Protein AF-E8QFY2-F1 (afdb_monomer_lite)

Foldseek 3Di:
DDQDDPVNVQVVVCVVCVPVPDHLDDDPDRPLLVVLCVLLVVLDDQPPDDDPSLVVNLVSLLNLLRDQDDQVSVLSNLVSVLVCLLVNRCLPRLQSNLSSVLSNVVCCVPPVDDDHQLLSLVSVVLSLLVVCLVPVVVSVCVLPDHCSQVSSLVVLLVNCVVPVDADDPSRLVSLVSSLVVLVVDPLVSVLVCCLSPLLSCLSNNVSPVVSNVVSLVSLVVSLVVLPDDDDLVSLQSNLSSLLSCCVSPSDDPVSNVVSLVVVCVVQVPCPDPDDDDPPDDPVVVVVVVVVVVVSSVVVVVVSVVSVVVVVVD

Structure (mmCIF, N/CA/C/O backbone):
data_AF-E8QFY2-F1
#
_entry.id   AF-E8QFY2-F1
#
loop_
_atom_site.group_PDB
_atom_site.id
_atom_site.type_symbol
_atom_site.label_atom_id
_atom_site.label_alt_id
_atom_site.label_comp_id
_atom_site.label_asym_id
_atom_site.label_entity_id
_atom_site.label_seq_id
_atom_site.pdbx_PDB_ins_code
_atom_site.Cartn_x
_atom_site.Cartn_y
_atom_site.Cartn_z
_atom_site.occupancy
_atom_site.B_iso_or_equiv
_atom_site.auth_seq_id
_atom_site.auth_comp_id
_atom_site.auth_asym_id
_atom_site.auth_atom_id
_atom_site.pdbx_PDB_model_num
ATOM 1 N N . MET A 1 1 ? -27.182 9.545 1.679 1.00 35.38 1 MET A N 1
ATOM 2 C CA . MET A 1 1 ? -27.697 8.594 2.690 1.00 35.38 1 MET A CA 1
ATOM 3 C C . MET A 1 1 ? -27.518 9.244 4.052 1.00 35.38 1 MET A C 1
ATOM 5 O O . MET A 1 1 ? -26.451 9.795 4.281 1.00 35.38 1 MET A O 1
ATOM 9 N N . LYS A 1 2 ? -28.571 9.298 4.878 1.00 33.53 2 LYS A N 1
ATOM 10 C CA . LYS A 1 2 ? -28.553 9.956 6.197 1.00 33.53 2 LYS A CA 1
ATOM 11 C C . LYS A 1 2 ? -27.618 9.200 7.151 1.00 33.53 2 LYS A C 1
ATOM 13 O O . LYS A 1 2 ? -27.655 7.972 7.157 1.00 33.53 2 LYS A O 1
ATOM 18 N N . TYR A 1 3 ? -26.819 9.935 7.925 1.00 41.94 3 TYR A N 1
ATOM 19 C CA . TYR A 1 3 ? -26.052 9.416 9.060 1.00 41.94 3 TYR A CA 1
ATOM 20 C C . TYR A 1 3 ? -26.987 8.582 9.950 1.00 41.94 3 TYR A C 1
ATOM 22 O O . TYR A 1 3 ? -28.096 9.025 10.260 1.00 41.94 3 TYR A O 1
ATOM 30 N N . PHE A 1 4 ? -26.584 7.362 10.304 1.00 47.28 4 PHE A N 1
ATOM 31 C CA . PHE A 1 4 ? -27.309 6.585 11.305 1.00 47.28 4 PHE A CA 1
ATOM 32 C C . PHE A 1 4 ? -26.909 7.115 12.678 1.00 47.28 4 PHE A C 1
ATOM 34 O O . PHE A 1 4 ? -25.720 7.169 12.979 1.00 47.28 4 PHE A O 1
ATOM 41 N N . ASP A 1 5 ? -27.883 7.499 13.504 1.00 57.28 5 ASP A N 1
ATOM 42 C CA . ASP A 1 5 ? -27.604 7.668 14.926 1.00 57.28 5 ASP A CA 1
ATOM 43 C C . ASP A 1 5 ? -27.253 6.302 15.547 1.00 57.28 5 ASP A C 1
ATOM 45 O O . ASP A 1 5 ? -27.658 5.239 15.052 1.00 57.28 5 ASP A O 1
ATOM 49 N N . ASN A 1 6 ? -26.474 6.318 16.631 1.00 54.59 6 ASN A N 1
ATOM 50 C CA . ASN A 1 6 ? -25.974 5.096 17.267 1.00 54.59 6 ASN A CA 1
ATOM 51 C C . ASN A 1 6 ? -27.129 4.154 17.683 1.00 54.59 6 ASN A C 1
ATOM 53 O O . ASN A 1 6 ? -26.998 2.931 17.633 1.00 54.59 6 ASN A O 1
ATOM 57 N N . LYS A 1 7 ? -28.307 4.705 18.009 1.00 59.22 7 LYS A N 1
ATOM 58 C CA . LYS A 1 7 ? -29.515 3.941 18.359 1.00 59.22 7 LYS A CA 1
ATOM 59 C C . LYS A 1 7 ? -30.077 3.161 17.165 1.00 59.22 7 LYS A C 1
ATOM 61 O O . LYS A 1 7 ? -30.461 2.001 17.312 1.00 59.22 7 LYS A O 1
ATOM 66 N N . THR A 1 8 ? -30.096 3.765 15.982 1.00 61.72 8 THR A N 1
ATOM 67 C CA . THR A 1 8 ? -30.558 3.143 14.738 1.00 61.72 8 THR A CA 1
ATOM 68 C C . THR A 1 8 ? -29.570 2.084 14.257 1.00 61.72 8 THR A C 1
ATOM 70 O O . THR A 1 8 ? -29.995 1.034 13.770 1.00 61.72 8 THR A O 1
ATOM 73 N N . LEU A 1 9 ? -28.261 2.307 14.447 1.00 60.91 9 LEU A N 1
ATOM 74 C CA . LEU A 1 9 ? -27.252 1.268 14.229 1.00 60.91 9 LEU A CA 1
ATOM 75 C C . LEU A 1 9 ? -27.539 0.051 15.120 1.00 60.91 9 LEU A C 1
ATOM 77 O O . LEU A 1 9 ? -27.639 -1.060 14.613 1.00 60.91 9 LEU A O 1
ATOM 81 N N . MET A 1 10 ? -27.753 0.261 16.421 1.00 58.84 10 MET A N 1
ATOM 82 C CA . MET A 1 10 ? -28.026 -0.818 17.377 1.00 58.84 10 MET A CA 1
ATOM 83 C C . MET A 1 10 ? -29.303 -1.592 17.067 1.00 58.84 10 MET A C 1
ATOM 85 O O . MET A 1 10 ? -29.325 -2.812 17.201 1.00 58.84 10 MET A O 1
ATOM 89 N N . GLN A 1 11 ? -30.363 -0.915 16.624 1.00 62.22 11 GLN A N 1
ATOM 90 C CA . GLN A 1 11 ? -31.581 -1.593 16.182 1.00 62.22 11 GLN A CA 1
ATOM 91 C C . GLN A 1 11 ? -31.325 -2.465 14.955 1.00 62.22 11 GLN A C 1
ATOM 93 O O . GLN A 1 11 ? -31.780 -3.605 14.924 1.00 62.22 11 GLN A O 1
ATOM 98 N N . LYS A 1 12 ? -30.564 -1.966 13.974 1.00 61.91 12 LYS A N 1
ATOM 99 C CA . LYS A 1 12 ? -30.201 -2.751 12.791 1.00 61.91 12 LYS A CA 1
ATOM 100 C C . LYS A 1 12 ? -29.284 -3.919 13.122 1.00 61.91 12 LYS A C 1
ATOM 102 O O . LYS A 1 12 ? -29.518 -5.000 12.597 1.00 61.91 12 LYS A O 1
ATOM 107 N N . LEU A 1 13 ? -28.293 -3.728 13.996 1.00 62.31 13 LEU A N 1
ATOM 108 C CA . LEU A 1 13 ? -27.445 -4.812 14.488 1.00 62.31 13 LEU A CA 1
ATOM 109 C C . LEU A 1 13 ? -28.334 -5.840 15.209 1.00 62.31 13 LEU A C 1
ATOM 111 O O . LEU A 1 13 ? -28.464 -6.956 14.724 1.00 62.31 13 LEU A O 1
ATOM 115 N N . ASN A 1 14 ? -29.057 -5.476 16.271 1.00 61.69 14 ASN A N 1
ATOM 116 C CA . ASN A 1 14 ? -29.913 -6.422 17.002 1.00 61.69 14 ASN A CA 1
ATOM 117 C C . ASN A 1 14 ? -30.944 -7.141 16.107 1.00 61.69 14 ASN A C 1
ATOM 119 O O . ASN A 1 14 ? -31.159 -8.334 16.288 1.00 61.69 14 ASN A O 1
ATOM 123 N N . GLN A 1 15 ? -31.544 -6.469 15.116 1.00 63.91 15 GLN A N 1
ATOM 124 C CA . GLN A 1 15 ? -32.414 -7.117 14.121 1.00 63.91 15 GLN A CA 1
ATOM 125 C C . GLN A 1 15 ? -31.658 -8.124 13.249 1.00 63.91 15 GLN A C 1
ATOM 127 O O . GLN A 1 15 ? -32.151 -9.223 13.008 1.00 63.91 15 GLN A O 1
ATOM 132 N N . TYR A 1 16 ? -30.465 -7.763 12.782 1.00 57.94 16 TYR A N 1
ATOM 133 C CA . TYR A 1 16 ? -29.627 -8.629 11.958 1.00 57.94 16 TYR A CA 1
ATOM 134 C C . TYR A 1 16 ? -29.127 -9.859 12.737 1.00 57.94 16 TYR A C 1
ATOM 136 O O . TYR A 1 16 ? -29.055 -10.954 12.188 1.00 57.94 16 TYR A O 1
ATOM 144 N N . PHE A 1 17 ? -28.846 -9.699 14.032 1.00 53.66 17 PHE A N 1
ATOM 145 C CA . PHE A 1 17 ? -28.263 -10.719 14.908 1.00 53.66 17 PHE A CA 1
ATOM 146 C C . PHE A 1 17 ? -29.277 -11.503 15.758 1.00 53.66 17 PHE A C 1
ATOM 148 O O . PHE A 1 17 ? -28.887 -12.341 16.569 1.00 53.66 17 PHE A O 1
ATOM 155 N N . GLN A 1 18 ? -30.585 -11.318 15.544 1.00 59.78 18 GLN A N 1
ATOM 156 C CA . GLN A 1 18 ? -31.631 -12.070 16.259 1.00 59.78 18 GLN A CA 1
ATOM 157 C C . GLN A 1 18 ? -31.461 -13.601 16.180 1.00 59.78 18 GLN A C 1
ATOM 159 O O . GLN A 1 18 ? -31.969 -14.313 17.042 1.00 59.78 18 GLN A O 1
ATOM 164 N N . LYS A 1 19 ? -30.759 -14.112 15.159 1.00 49.88 19 LYS A N 1
ATOM 165 C CA . LYS A 1 19 ? -30.542 -15.549 14.923 1.00 49.88 19 LYS A CA 1
ATOM 166 C C . LYS A 1 19 ? -29.207 -16.096 15.436 1.00 49.88 19 LYS A C 1
ATOM 168 O O . LYS A 1 19 ? -29.050 -17.311 15.474 1.00 49.88 19 LYS A O 1
ATOM 173 N N . THR A 1 20 ? -28.261 -15.246 15.834 1.00 49.00 20 THR A N 1
ATOM 174 C CA . THR A 1 20 ? -26.894 -15.669 16.193 1.00 49.00 20 THR A CA 1
ATOM 175 C C . THR A 1 20 ? -26.669 -15.801 17.703 1.00 49.00 20 THR A C 1
ATOM 177 O O . THR A 1 20 ? -25.536 -15.998 18.129 1.00 49.00 20 THR A O 1
ATOM 180 N N . ASN A 1 21 ? -27.717 -15.686 18.533 1.00 52.94 21 ASN A N 1
ATOM 181 C CA . ASN A 1 21 ? -27.633 -15.575 20.003 1.00 52.94 21 ASN A CA 1
ATOM 182 C C . ASN A 1 21 ? -26.761 -14.403 20.507 1.00 52.94 21 ASN A C 1
ATOM 184 O O . ASN A 1 21 ? -26.470 -14.317 21.700 1.00 52.94 21 ASN A O 1
ATOM 188 N N . ILE A 1 22 ? -26.369 -13.477 19.626 1.00 48.81 22 ILE A N 1
ATOM 189 C CA . ILE A 1 22 ? -25.615 -12.278 19.989 1.00 48.81 22 ILE A CA 1
ATOM 190 C C . ILE A 1 22 ? -26.623 -11.174 20.304 1.00 48.81 22 ILE A C 1
ATOM 192 O O . ILE A 1 22 ? -27.327 -10.690 19.420 1.00 48.81 22 ILE A O 1
ATOM 196 N N . ILE A 1 23 ? -26.693 -10.779 21.575 1.00 53.81 23 ILE A N 1
ATOM 197 C CA . ILE A 1 23 ? -27.559 -9.695 22.045 1.00 53.81 23 ILE A CA 1
ATOM 198 C C . ILE A 1 23 ? -26.680 -8.488 22.365 1.00 53.81 23 ILE A C 1
ATOM 200 O O . ILE A 1 23 ? -25.882 -8.532 23.303 1.00 53.81 23 ILE A O 1
ATOM 204 N N . PHE A 1 24 ? -26.847 -7.397 21.618 1.00 52.66 24 PHE A N 1
ATOM 205 C CA . PHE A 1 24 ? -26.155 -6.139 21.891 1.00 52.66 24 PHE A CA 1
ATOM 206 C C . PHE A 1 24 ? -26.956 -5.364 22.942 1.00 52.66 24 PHE A C 1
ATOM 208 O O . PHE A 1 24 ? -28.047 -4.861 22.652 1.00 52.66 24 PHE A O 1
ATOM 215 N N . LYS A 1 25 ? -26.447 -5.312 24.182 1.00 51.97 25 LYS A N 1
ATOM 216 C CA . LYS A 1 25 ? -27.112 -4.629 25.304 1.00 51.97 25 LYS A CA 1
ATOM 217 C C . LYS A 1 25 ? -27.056 -3.108 25.115 1.00 51.97 25 LYS A C 1
ATOM 219 O O . LYS A 1 25 ? -26.027 -2.555 24.750 1.00 51.97 25 LYS A O 1
ATOM 224 N N . THR A 1 26 ? -28.190 -2.445 25.333 1.00 52.72 26 THR A N 1
ATOM 225 C CA . THR A 1 26 ? -28.428 -1.022 25.028 1.00 52.72 26 THR A CA 1
ATOM 226 C C . THR A 1 26 ? -28.554 -0.163 26.286 1.00 52.72 26 THR A C 1
ATOM 228 O O . THR A 1 26 ? -29.567 0.518 26.449 1.00 52.72 26 THR A O 1
ATOM 231 N N . GLU A 1 27 ? -27.584 -0.181 27.199 1.00 48.19 27 GLU A N 1
ATOM 232 C CA . GLU A 1 27 ? -27.692 0.645 28.411 1.00 48.19 27 GLU A CA 1
ATOM 233 C C . GLU A 1 27 ? -26.444 1.498 28.668 1.00 48.19 27 GLU A C 1
ATOM 235 O O . GLU A 1 27 ? -25.417 0.999 29.111 1.00 48.19 27 GLU A O 1
ATOM 240 N N . ARG A 1 28 ? -26.636 2.811 28.425 1.00 42.22 28 ARG A N 1
ATOM 241 C CA . ARG A 1 28 ? -25.693 3.953 28.473 1.00 42.22 28 ARG A CA 1
ATOM 242 C C . ARG A 1 28 ? -24.591 3.899 27.411 1.00 42.22 28 ARG A C 1
ATOM 244 O O . ARG A 1 28 ? -24.319 2.827 26.901 1.00 42.22 28 ARG A O 1
ATOM 251 N N . ASP A 1 29 ? -24.130 5.088 26.997 1.00 51.44 29 ASP A N 1
ATOM 252 C CA . ASP A 1 29 ? -23.169 5.385 25.916 1.00 51.44 29 ASP A CA 1
ATOM 253 C C . ASP A 1 29 ? -22.679 4.156 25.146 1.00 51.44 29 ASP A C 1
ATOM 255 O O . ASP A 1 29 ? -21.890 3.370 25.656 1.00 51.44 29 ASP A O 1
ATOM 259 N N . ILE A 1 30 ? -23.209 3.967 23.933 1.00 55.66 30 ILE A N 1
ATOM 260 C CA . ILE A 1 30 ? -22.987 2.764 23.122 1.00 55.66 30 ILE A CA 1
ATOM 261 C C . ILE A 1 30 ? -21.488 2.471 23.024 1.00 55.66 30 ILE A C 1
ATOM 263 O O . ILE A 1 30 ? -20.761 3.183 22.332 1.00 55.66 30 ILE A O 1
ATOM 267 N N . ASP A 1 31 ? -21.058 1.403 23.698 1.00 68.12 31 ASP A N 1
ATOM 268 C CA . ASP A 1 31 ? -19.671 0.955 23.707 1.00 68.12 31 ASP A CA 1
ATOM 269 C C . ASP A 1 31 ? -19.367 0.223 22.390 1.00 68.12 31 ASP A C 1
ATOM 271 O O . ASP A 1 31 ? -19.387 -1.006 22.284 1.00 68.12 31 ASP A O 1
ATOM 275 N N . LEU A 1 32 ? -19.137 1.010 21.333 1.00 69.06 32 LEU A N 1
ATOM 276 C CA . LEU A 1 32 ? -18.740 0.515 20.012 1.00 69.06 32 LEU A CA 1
ATOM 277 C C . LEU A 1 32 ? -17.502 -0.390 20.096 1.00 69.06 32 LEU A C 1
ATOM 279 O O . LEU A 1 32 ? -17.374 -1.316 19.292 1.00 69.06 32 LEU A O 1
ATOM 283 N N . ILE A 1 33 ? -16.626 -0.151 21.076 1.00 72.12 33 ILE A N 1
ATOM 284 C CA . ILE A 1 33 ? -15.425 -0.946 21.318 1.00 72.12 33 ILE A CA 1
ATOM 285 C C . ILE A 1 33 ? -15.806 -2.334 21.836 1.00 72.12 33 ILE A C 1
ATOM 287 O O . ILE A 1 33 ? -15.339 -3.328 21.281 1.00 72.12 33 ILE A O 1
ATOM 291 N N . GLU A 1 34 ? -16.658 -2.439 22.857 1.00 72.00 34 GLU A N 1
ATOM 292 C CA . GLU A 1 34 ? -17.118 -3.728 23.393 1.00 72.00 34 GLU A CA 1
ATOM 293 C C . GLU A 1 34 ? -17.872 -4.535 22.327 1.00 72.00 34 GLU A C 1
ATOM 295 O O . GLU A 1 34 ? -17.639 -5.734 22.156 1.00 72.00 34 GLU A O 1
ATOM 300 N N . ILE A 1 35 ? -18.714 -3.868 21.535 1.00 70.12 35 ILE A N 1
ATOM 301 C CA . ILE A 1 35 ? -19.424 -4.470 20.401 1.00 70.12 35 ILE A CA 1
ATOM 302 C C . ILE A 1 35 ? -18.434 -5.049 19.387 1.00 70.12 35 ILE A C 1
ATOM 304 O O . ILE A 1 35 ? -18.564 -6.209 18.982 1.00 70.12 35 ILE A O 1
ATOM 308 N N . PHE A 1 36 ? -17.431 -4.264 18.989 1.00 73.25 36 PHE A N 1
ATOM 309 C CA . PHE A 1 36 ? -16.448 -4.710 18.013 1.00 73.25 36 PHE A CA 1
ATOM 310 C C . PHE A 1 36 ? -15.559 -5.827 18.558 1.00 73.25 36 PHE A C 1
ATOM 312 O O . PHE A 1 36 ? -15.296 -6.795 17.844 1.00 73.25 36 PHE A O 1
ATOM 319 N N . LYS A 1 37 ? -15.157 -5.750 19.831 1.00 74.06 37 LYS A N 1
ATOM 320 C CA . LYS A 1 37 ? -14.423 -6.811 20.535 1.00 74.06 37 LYS A CA 1
ATOM 321 C C . LYS A 1 37 ? -15.225 -8.108 20.580 1.00 74.06 37 LYS A C 1
ATOM 323 O O . LYS A 1 37 ? -14.668 -9.164 20.295 1.00 74.06 37 LYS A O 1
ATOM 328 N N . ASN A 1 38 ? -16.526 -8.038 20.860 1.00 70.12 38 ASN A N 1
ATOM 329 C CA . ASN A 1 38 ? -17.407 -9.206 20.897 1.00 70.12 38 ASN A CA 1
ATOM 330 C C . ASN A 1 38 ? -17.595 -9.848 19.517 1.00 70.12 38 ASN A C 1
ATOM 332 O O . ASN A 1 38 ? -17.559 -11.070 19.405 1.00 70.12 38 ASN A O 1
ATOM 336 N N . ILE A 1 39 ? -17.745 -9.053 18.453 1.00 69.12 39 ILE A N 1
ATOM 337 C CA . ILE A 1 39 ? -17.779 -9.579 17.076 1.00 69.12 39 ILE A CA 1
ATOM 338 C C . ILE A 1 39 ? -16.424 -10.203 16.716 1.00 69.12 39 ILE A C 1
ATOM 340 O O . ILE A 1 39 ? -16.358 -11.303 16.168 1.00 69.12 39 ILE A O 1
ATOM 344 N N . SER A 1 40 ? -15.333 -9.519 17.059 1.00 67.88 40 SER A N 1
ATOM 345 C CA . SER A 1 40 ? -13.974 -9.923 16.699 1.00 67.88 40 SER A CA 1
ATOM 346 C C . SER A 1 40 ? -13.486 -11.146 17.473 1.00 67.88 40 SER A C 1
ATOM 348 O O . SER A 1 40 ? -12.712 -11.931 16.931 1.00 67.88 40 SER A O 1
ATOM 350 N N . SER A 1 41 ? -13.918 -11.368 18.715 1.00 69.56 41 SER A N 1
ATOM 351 C CA . SER A 1 41 ? -13.527 -12.545 19.506 1.00 69.56 41 SER A CA 1
ATOM 352 C C . SER A 1 41 ? -14.104 -13.851 18.947 1.00 69.56 41 SER A C 1
ATOM 354 O O . SER A 1 41 ? -13.460 -14.893 19.042 1.00 69.56 41 SER A O 1
ATOM 356 N N . GLN A 1 42 ? -15.259 -13.783 18.282 1.00 65.62 42 GLN A N 1
ATOM 357 C CA . GLN A 1 42 ? -15.909 -14.912 17.602 1.00 65.62 42 GLN A CA 1
ATOM 358 C C . GLN A 1 42 ? -15.282 -15.221 16.228 1.00 65.62 42 GLN A C 1
ATOM 360 O O . GLN A 1 42 ? -15.601 -16.224 15.588 1.00 65.62 42 GLN A O 1
ATOM 365 N N . PHE A 1 43 ? -14.362 -14.372 15.765 1.00 62.16 43 PHE A N 1
ATOM 366 C CA . PHE A 1 43 ? -13.632 -14.545 14.516 1.00 62.16 43 PHE A CA 1
ATOM 367 C C . PHE A 1 43 ? -12.423 -15.469 14.730 1.00 62.16 43 PHE A C 1
ATOM 369 O O . PHE A 1 43 ? -11.327 -15.008 15.069 1.00 62.16 43 PHE A O 1
ATOM 376 N N . VAL A 1 44 ? -12.661 -16.781 14.597 1.00 51.03 44 VAL A N 1
ATOM 377 C CA . VAL A 1 44 ? -11.697 -17.843 14.956 1.00 51.03 44 VAL A CA 1
ATOM 378 C C . VAL A 1 44 ? -11.063 -18.541 13.740 1.00 51.03 44 VAL A C 1
ATOM 380 O O . VAL A 1 44 ? -9.988 -19.112 13.883 1.00 51.03 44 VAL A O 1
ATOM 383 N N . ASN A 1 45 ? -11.645 -18.463 12.535 1.00 52.75 45 ASN A N 1
ATOM 384 C CA . ASN A 1 45 ? -11.176 -19.250 11.383 1.00 52.75 45 ASN A CA 1
ATOM 385 C C . ASN A 1 45 ? -10.685 -18.407 10.204 1.00 52.75 45 ASN A C 1
ATOM 387 O O . ASN A 1 45 ? -11.280 -17.385 9.873 1.00 52.75 45 ASN A O 1
ATOM 391 N N . ILE A 1 46 ? -9.623 -18.903 9.558 1.00 52.47 46 ILE A N 1
ATOM 392 C CA . ILE A 1 46 ? -8.999 -18.353 8.348 1.00 52.47 46 ILE A CA 1
ATOM 393 C C . ILE A 1 46 ? -10.084 -18.093 7.288 1.00 52.47 46 ILE A C 1
ATOM 395 O O . ILE A 1 46 ? -10.760 -19.021 6.840 1.00 52.47 46 ILE A O 1
ATOM 399 N N . ASP A 1 47 ? -10.240 -16.832 6.883 1.00 52.09 47 ASP A N 1
ATOM 400 C CA . ASP A 1 47 ? -11.244 -16.348 5.921 1.00 52.09 47 ASP A CA 1
ATOM 401 C C . ASP A 1 47 ? -10.840 -16.722 4.481 1.00 52.09 47 ASP A C 1
ATOM 403 O O . ASP A 1 47 ? -10.586 -15.862 3.645 1.00 52.09 47 ASP A O 1
ATOM 407 N N . ILE A 1 48 ? -10.724 -18.024 4.190 1.00 48.41 48 ILE A N 1
ATOM 408 C CA . ILE A 1 48 ? -10.638 -18.542 2.810 1.00 48.41 48 ILE A CA 1
ATOM 409 C C . ILE A 1 48 ? -12.047 -18.602 2.195 1.00 48.41 48 ILE A C 1
ATOM 411 O O . ILE A 1 48 ? -12.210 -18.400 0.995 1.00 48.41 48 ILE A O 1
ATOM 415 N N . LEU A 1 49 ? -13.076 -18.826 3.021 1.00 49.06 49 LEU A N 1
ATOM 416 C CA . LEU A 1 49 ? -14.489 -18.824 2.639 1.00 49.06 49 LEU A CA 1
ATOM 417 C C . LEU A 1 49 ? -15.243 -17.798 3.481 1.00 49.06 49 LEU A C 1
ATOM 419 O O . LEU A 1 49 ? -15.039 -17.723 4.690 1.00 49.06 49 LEU A O 1
ATOM 423 N N . GLU A 1 50 ? -16.137 -17.041 2.845 1.00 55.28 50 GLU A N 1
ATOM 424 C CA . GLU A 1 50 ? -16.956 -16.054 3.540 1.00 55.28 50 GLU A CA 1
ATOM 425 C C . GLU A 1 50 ? 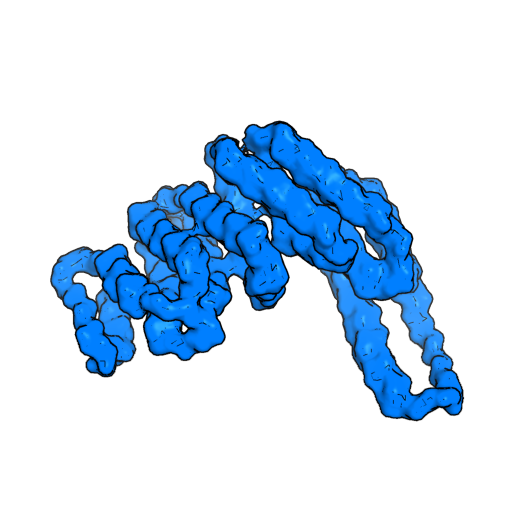-17.872 -16.745 4.564 1.00 55.28 50 GLU A C 1
ATOM 427 O O . GLU A 1 50 ? -18.809 -17.465 4.210 1.00 55.28 50 GLU A O 1
ATOM 432 N N . THR A 1 51 ? -17.589 -16.531 5.847 1.00 60.44 51 THR A N 1
ATOM 433 C CA . THR A 1 51 ? -18.387 -17.046 6.961 1.00 60.44 51 THR A CA 1
ATOM 434 C C . THR A 1 51 ? -19.395 -15.997 7.409 1.00 60.44 51 THR A C 1
ATOM 436 O O . THR A 1 51 ? -19.261 -14.807 7.119 1.00 60.44 51 THR A O 1
ATOM 439 N N . GLU A 1 52 ? -20.414 -16.416 8.159 1.00 63.31 52 GLU A N 1
ATOM 440 C CA . GLU A 1 52 ? -21.340 -15.474 8.789 1.00 63.31 52 GLU A CA 1
ATOM 441 C C . GLU A 1 52 ? -20.572 -14.435 9.621 1.00 63.31 52 GLU A C 1
ATOM 443 O O . GLU A 1 52 ? -20.774 -13.241 9.437 1.00 63.31 52 GLU A O 1
ATOM 448 N N . PHE A 1 53 ? -19.584 -14.855 10.415 1.00 64.88 53 PHE A N 1
ATOM 449 C CA . PHE A 1 53 ? -18.753 -13.949 11.213 1.00 64.88 53 PHE A CA 1
ATOM 450 C C . PHE A 1 53 ? -17.844 -13.030 10.383 1.00 64.88 53 PHE A C 1
ATOM 452 O O . PHE A 1 53 ? -17.668 -11.872 10.768 1.00 64.88 53 PHE A O 1
ATOM 459 N N . SER A 1 54 ? -17.322 -13.468 9.228 1.00 65.75 54 SER A N 1
ATOM 460 C CA . SER A 1 54 ? -16.553 -12.566 8.355 1.00 65.75 54 SER A CA 1
ATOM 461 C C . SER A 1 54 ? -17.440 -11.500 7.707 1.00 65.75 54 SER A C 1
ATOM 463 O O . SER A 1 54 ? -17.054 -10.332 7.664 1.00 65.75 54 SER A O 1
ATOM 465 N N . ARG A 1 55 ? -18.685 -11.830 7.329 1.00 70.75 55 ARG A N 1
ATOM 466 C CA . ARG A 1 55 ? -19.677 -10.816 6.913 1.00 70.75 55 ARG A CA 1
ATOM 467 C C . ARG A 1 55 ? -19.981 -9.823 8.024 1.00 70.75 55 ARG A C 1
ATOM 469 O O . ARG A 1 55 ? -20.131 -8.636 7.757 1.00 70.75 55 ARG A O 1
ATOM 476 N N . LEU A 1 56 ? -20.070 -10.294 9.264 1.00 70.94 56 LEU A N 1
ATOM 477 C CA . LEU A 1 56 ? -20.368 -9.450 10.419 1.00 70.94 56 LEU A CA 1
ATOM 478 C C . LEU A 1 56 ? -19.249 -8.456 10.707 1.00 70.94 56 LEU A C 1
ATOM 480 O O . LEU A 1 56 ? -19.527 -7.275 10.900 1.00 70.94 56 LEU A O 1
ATOM 484 N N . PHE A 1 57 ? -17.999 -8.911 10.656 1.00 76.69 57 PHE A N 1
ATOM 485 C CA . PHE A 1 57 ? -16.833 -8.044 10.769 1.00 76.69 57 PHE A CA 1
ATOM 486 C C . PHE A 1 57 ? -16.823 -6.964 9.671 1.00 76.69 57 PHE A C 1
ATOM 488 O O . PHE A 1 57 ? -16.733 -5.773 9.972 1.00 76.69 57 PHE A O 1
ATOM 495 N N . LYS A 1 58 ? -17.014 -7.359 8.403 1.00 78.38 58 LYS A N 1
ATOM 496 C CA . LYS A 1 58 ? -17.082 -6.431 7.259 1.00 78.38 58 LYS A CA 1
ATOM 497 C C . LYS A 1 58 ? -18.217 -5.418 7.401 1.00 78.38 58 LYS A C 1
ATOM 499 O O . LYS A 1 58 ? -18.006 -4.219 7.235 1.00 78.38 58 LYS A O 1
ATOM 504 N N . ASN A 1 59 ? -19.415 -5.886 7.749 1.00 75.38 59 ASN A N 1
ATOM 505 C CA . ASN A 1 59 ? -20.583 -5.032 7.939 1.00 75.38 59 ASN A CA 1
ATOM 506 C C . ASN A 1 59 ? -20.377 -4.053 9.093 1.00 75.38 59 ASN A C 1
ATOM 508 O O . ASN A 1 59 ? -20.762 -2.894 8.965 1.00 75.38 59 ASN A O 1
ATOM 512 N N . PHE A 1 60 ? -19.751 -4.487 10.191 1.00 80.00 60 PHE A N 1
ATOM 513 C CA . PHE A 1 60 ? -19.423 -3.592 11.292 1.00 80.00 60 PHE A CA 1
ATOM 514 C C . PHE A 1 60 ? -18.490 -2.470 10.832 1.00 80.00 60 PHE A C 1
ATOM 516 O O . PHE A 1 60 ? -18.819 -1.310 11.054 1.00 80.00 60 PHE A O 1
ATOM 523 N N . LEU A 1 61 ? -17.397 -2.790 10.126 1.00 84.44 61 LEU A N 1
ATOM 524 C CA . LEU A 1 61 ? -16.479 -1.784 9.572 1.00 84.44 61 LEU A CA 1
ATOM 525 C C . LEU A 1 61 ? -17.185 -0.810 8.620 1.00 84.44 61 LEU A C 1
ATOM 527 O O . LEU A 1 61 ? -16.983 0.401 8.691 1.00 84.44 61 LEU A O 1
ATOM 531 N N . VAL A 1 62 ? -18.053 -1.316 7.741 1.00 80.94 62 VAL A N 1
ATOM 532 C CA . VAL A 1 62 ? -18.823 -0.469 6.819 1.00 80.94 62 VAL A CA 1
ATOM 533 C C . VAL A 1 62 ? -19.783 0.445 7.576 1.00 80.94 62 VAL A C 1
ATOM 535 O O . VAL A 1 62 ? -19.946 1.597 7.187 1.00 80.94 62 VAL A O 1
ATOM 538 N N . LEU A 1 63 ? -20.426 -0.040 8.638 1.00 74.75 63 LEU A N 1
ATOM 539 C CA . LEU A 1 63 ? -21.371 0.742 9.432 1.00 74.75 63 LEU A CA 1
ATOM 540 C C . LEU A 1 63 ? -20.661 1.778 10.311 1.00 74.75 63 LEU A C 1
ATOM 542 O O . LEU A 1 63 ? -21.079 2.936 10.328 1.00 74.75 63 LEU A O 1
ATOM 546 N N . SER A 1 64 ? -19.570 1.396 10.980 1.00 77.81 64 SER A N 1
ATOM 547 C CA . SER A 1 64 ? -18.769 2.299 11.814 1.00 77.81 64 SER A CA 1
ATOM 548 C C . SER A 1 64 ? -18.117 3.410 10.988 1.00 77.81 64 SER A C 1
ATOM 550 O O . SER A 1 64 ? -17.987 4.531 11.471 1.00 77.81 64 SER A O 1
ATOM 552 N N . ALA A 1 65 ? -17.821 3.167 9.706 1.00 83.19 65 ALA A N 1
ATOM 553 C CA . ALA A 1 65 ? -17.349 4.179 8.757 1.00 83.19 65 ALA A CA 1
ATOM 554 C C . ALA A 1 65 ? -18.294 5.392 8.615 1.00 83.19 65 ALA A C 1
ATOM 556 O O . ALA A 1 65 ? -17.871 6.487 8.239 1.00 83.19 65 ALA A O 1
ATOM 557 N N . TRP A 1 66 ? -19.592 5.207 8.881 1.00 78.31 66 TRP A N 1
ATOM 558 C CA . TRP A 1 66 ? -20.603 6.261 8.760 1.00 78.31 66 TRP A CA 1
ATOM 559 C C . TRP A 1 66 ? -20.842 7.041 10.048 1.00 78.31 66 TRP A C 1
ATOM 561 O O . TRP A 1 66 ? -21.509 8.075 9.992 1.00 78.31 66 TRP A O 1
ATOM 571 N N . ILE A 1 67 ? -20.237 6.646 11.164 1.00 76.38 67 ILE A N 1
ATOM 572 C CA . ILE A 1 67 ? -20.350 7.337 12.454 1.00 76.38 67 ILE A CA 1
ATOM 573 C C . ILE A 1 67 ? -19.099 8.200 12.672 1.00 76.38 67 ILE A C 1
ATOM 575 O O . ILE A 1 67 ? -18.069 7.972 12.035 1.00 76.38 67 ILE A O 1
ATOM 579 N N . GLU A 1 68 ? -19.231 9.285 13.428 1.00 75.94 68 GLU A N 1
ATOM 580 C CA . GLU A 1 68 ? -18.097 10.091 13.892 1.00 75.94 68 GLU A CA 1
ATOM 581 C C . GLU A 1 68 ? -17.468 9.375 15.090 1.00 75.94 68 GLU A C 1
ATOM 583 O O . GLU A 1 68 ? -18.149 9.127 16.085 1.00 75.94 68 GLU A O 1
ATOM 588 N N . LEU A 1 69 ? -16.210 8.961 14.947 1.00 81.75 69 LEU A N 1
ATOM 589 C CA . LEU A 1 69 ? -15.475 8.256 15.991 1.00 81.75 69 LEU A CA 1
ATOM 590 C C . LEU A 1 69 ? -14.524 9.224 16.693 1.00 81.75 69 LEU A C 1
ATOM 592 O O . LEU A 1 69 ? -13.950 10.099 16.052 1.00 81.75 69 LEU A O 1
ATOM 596 N N . ASP A 1 70 ? -14.330 9.042 17.995 1.00 83.25 70 ASP A N 1
ATOM 597 C CA . ASP A 1 70 ? -13.195 9.633 18.701 1.00 83.25 70 ASP A CA 1
ATOM 598 C C . ASP A 1 70 ? -11.894 8.849 18.417 1.00 83.25 70 ASP A C 1
ATOM 600 O O . ASP A 1 70 ? -11.931 7.716 17.920 1.00 83.25 70 ASP A O 1
ATOM 604 N N . GLN A 1 71 ? -10.743 9.444 18.758 1.00 86.88 71 GLN A N 1
ATOM 605 C CA . GLN A 1 71 ? -9.414 8.842 18.567 1.00 86.88 71 GLN A CA 1
ATOM 606 C C . GLN A 1 71 ? -9.309 7.440 19.180 1.00 86.88 71 GLN A C 1
ATOM 608 O O . GLN A 1 71 ? -8.844 6.516 18.522 1.00 86.88 71 GLN A O 1
ATOM 613 N N . ASN A 1 72 ? -9.752 7.266 20.426 1.00 87.81 72 ASN A N 1
ATOM 614 C CA . ASN A 1 72 ? -9.592 6.010 21.156 1.00 87.81 72 ASN A CA 1
ATOM 615 C C . ASN A 1 72 ? -10.419 4.884 20.516 1.00 87.81 72 ASN A C 1
ATOM 617 O O . ASN A 1 72 ? -9.956 3.747 20.393 1.00 87.81 72 ASN A O 1
ATOM 621 N N . THR A 1 73 ? -11.630 5.206 20.062 1.00 85.81 73 THR A N 1
ATOM 622 C CA . THR A 1 73 ? -12.481 4.267 19.331 1.00 85.81 73 THR A CA 1
ATOM 623 C C . THR A 1 73 ? -11.872 3.899 17.977 1.00 85.81 73 THR A C 1
ATOM 625 O O . THR A 1 73 ? -11.872 2.721 17.611 1.00 85.81 73 THR A O 1
ATOM 628 N N . PHE A 1 74 ? -11.328 4.871 17.238 1.00 89.12 74 PHE A N 1
ATOM 629 C CA . PHE A 1 74 ? -10.644 4.613 15.970 1.00 89.12 74 PHE A CA 1
ATOM 630 C C . PHE A 1 74 ? -9.416 3.709 16.155 1.00 89.12 74 PHE A C 1
ATOM 632 O O . PHE A 1 74 ? -9.328 2.671 15.495 1.00 89.12 74 PHE A O 1
ATOM 639 N N . ASP A 1 75 ? -8.530 4.053 17.091 1.00 91.44 75 ASP A N 1
ATOM 640 C CA . ASP A 1 75 ? -7.300 3.306 17.376 1.00 91.44 75 ASP A CA 1
ATOM 641 C C . ASP A 1 75 ? -7.608 1.866 17.771 1.00 91.44 75 ASP A C 1
ATOM 643 O O . ASP A 1 75 ? -7.061 0.932 17.188 1.00 91.44 75 ASP A O 1
ATOM 647 N N . THR A 1 76 ? -8.578 1.666 18.666 1.00 89.38 76 THR A N 1
ATOM 648 C CA . THR A 1 76 ? -8.973 0.320 19.096 1.00 89.38 76 THR A CA 1
ATOM 649 C C . THR A 1 76 ? -9.481 -0.530 17.923 1.00 89.38 76 THR A C 1
ATOM 651 O O . THR A 1 76 ? -9.193 -1.727 17.842 1.00 89.38 76 THR A O 1
ATOM 654 N N . ILE A 1 77 ? -10.240 0.060 16.990 1.00 88.75 77 ILE A N 1
ATOM 655 C CA . ILE A 1 77 ? -10.702 -0.654 15.790 1.00 88.75 77 ILE A CA 1
ATOM 656 C C . ILE A 1 77 ? -9.513 -1.025 14.893 1.00 88.75 77 ILE A C 1
ATOM 658 O O . ILE A 1 77 ? -9.457 -2.150 14.389 1.00 88.75 77 ILE A O 1
ATOM 662 N N . VAL A 1 78 ? -8.567 -0.103 14.700 1.00 91.19 78 VAL A N 1
ATOM 663 C CA . VAL A 1 78 ? -7.357 -0.317 13.893 1.00 91.19 78 VAL A CA 1
ATOM 664 C C . VAL A 1 78 ? -6.479 -1.418 14.488 1.00 91.19 78 VAL A C 1
ATOM 666 O O . VAL A 1 78 ? -6.078 -2.322 13.756 1.00 91.19 78 VAL A O 1
ATOM 669 N N . GLU A 1 79 ? -6.246 -1.407 15.799 1.00 92.12 79 GLU A N 1
ATOM 670 C CA . GLU A 1 79 ? -5.464 -2.424 16.513 1.00 92.12 79 GLU A CA 1
ATOM 671 C C . GLU A 1 79 ? -6.089 -3.818 16.397 1.00 92.12 79 GLU A C 1
ATOM 673 O O . GLU A 1 79 ? -5.400 -4.802 16.126 1.00 92.12 79 GLU A O 1
ATOM 678 N N . ILE A 1 80 ? -7.415 -3.923 16.519 1.00 87.81 80 ILE A N 1
ATOM 679 C CA . ILE A 1 80 ? -8.111 -5.195 16.302 1.00 87.81 80 ILE A CA 1
ATOM 680 C C . ILE A 1 80 ? -7.955 -5.646 14.844 1.00 87.81 80 ILE A C 1
ATOM 682 O O . ILE A 1 80 ? -7.697 -6.822 14.590 1.00 87.81 80 ILE A O 1
ATOM 686 N N . CYS A 1 81 ? -8.069 -4.741 13.865 1.00 87.94 81 CYS A N 1
ATOM 687 C CA . CYS A 1 81 ? -7.822 -5.090 12.463 1.00 87.94 81 CYS A CA 1
ATOM 688 C C . CYS A 1 81 ? -6.389 -5.605 12.260 1.00 87.94 81 CYS A C 1
ATOM 690 O O . CYS A 1 81 ? -6.190 -6.629 11.606 1.00 87.94 81 CYS A O 1
ATOM 692 N N . GLN A 1 82 ? -5.403 -4.937 12.858 1.00 90.00 82 GLN A N 1
ATOM 693 C CA . GLN A 1 82 ? -4.003 -5.345 12.839 1.00 90.00 82 GLN A CA 1
ATOM 694 C C . GLN A 1 82 ? -3.818 -6.758 13.418 1.00 90.00 82 GLN A C 1
ATOM 696 O O . GLN A 1 82 ? -3.274 -7.629 12.740 1.00 90.00 82 GLN A O 1
ATOM 701 N N . GLU A 1 83 ? -4.339 -7.027 14.619 1.00 88.50 83 GLU A N 1
ATOM 702 C CA . GLU A 1 83 ? -4.251 -8.339 15.277 1.00 88.50 83 GLU A CA 1
ATOM 703 C C . GLU A 1 83 ? -4.804 -9.460 14.381 1.00 88.50 83 GLU A C 1
ATOM 705 O O . GLU A 1 83 ? -4.274 -10.573 14.319 1.00 88.50 83 GLU A O 1
ATOM 710 N N . LYS A 1 84 ? -5.889 -9.178 13.658 1.00 82.94 84 LYS A N 1
ATOM 711 C CA . LYS A 1 84 ? -6.523 -10.160 12.779 1.00 82.94 84 LYS A CA 1
ATOM 712 C C . LYS A 1 84 ? -5.800 -10.325 11.436 1.00 82.94 84 LYS A C 1
ATOM 714 O O . LYS A 1 84 ? -5.838 -11.429 10.889 1.00 82.94 84 LYS A O 1
ATOM 719 N N . ILE A 1 85 ? -5.115 -9.297 10.925 1.00 84.75 85 ILE A N 1
ATOM 720 C CA . ILE A 1 85 ? -4.155 -9.430 9.809 1.00 84.75 85 ILE A CA 1
ATOM 721 C C . ILE A 1 85 ? -2.994 -10.335 10.236 1.00 84.75 85 ILE A C 1
ATOM 723 O O . ILE A 1 85 ? -2.640 -11.275 9.526 1.00 84.75 85 ILE A O 1
ATOM 727 N N . ASP A 1 86 ? -2.457 -10.110 11.433 1.00 84.75 86 ASP A N 1
ATOM 728 C CA . ASP A 1 86 ? -1.332 -10.867 11.982 1.00 84.75 86 ASP A CA 1
ATOM 729 C C . ASP A 1 86 ? -1.636 -12.355 12.175 1.00 84.75 86 ASP A C 1
ATOM 731 O O . ASP A 1 86 ? -0.754 -13.206 12.030 1.00 84.75 86 ASP A O 1
ATOM 735 N N . LYS A 1 87 ? -2.900 -12.677 12.448 1.00 82.06 87 LYS A N 1
ATOM 736 C CA . LYS A 1 87 ? -3.406 -14.047 12.569 1.00 82.06 87 LYS A CA 1
ATOM 737 C C . LYS A 1 87 ? -3.855 -14.664 11.234 1.00 82.06 87 LYS A C 1
ATOM 739 O O . LYS A 1 87 ? -4.452 -15.736 11.249 1.00 82.06 87 LYS A O 1
ATOM 744 N N . ASP A 1 88 ? -3.601 -14.006 10.097 1.00 75.94 88 ASP A N 1
ATOM 745 C CA . ASP A 1 88 ? -4.017 -14.444 8.752 1.00 75.94 88 ASP A CA 1
ATOM 746 C C . ASP A 1 88 ? -5.543 -14.586 8.575 1.00 75.94 88 ASP A C 1
ATOM 748 O O . ASP A 1 88 ? -6.022 -15.290 7.682 1.00 75.94 88 ASP A O 1
ATOM 752 N N . ILE A 1 89 ? -6.335 -13.900 9.405 1.00 73.06 89 ILE A N 1
ATOM 753 C CA . ILE A 1 89 ? -7.789 -14.084 9.436 1.00 73.06 89 ILE A CA 1
ATOM 754 C C . ILE A 1 89 ? -8.512 -13.099 8.500 1.00 73.06 89 ILE A C 1
ATOM 756 O O . ILE A 1 89 ? -9.566 -13.437 7.993 1.00 73.06 89 ILE A O 1
ATOM 760 N N . LEU A 1 90 ? -7.971 -11.913 8.185 1.00 68.75 90 LEU A N 1
ATOM 761 C CA . LEU A 1 90 ? -8.682 -10.869 7.402 1.00 68.75 90 LEU A CA 1
ATOM 762 C C . LEU A 1 90 ? -8.480 -10.889 5.880 1.00 68.75 90 LEU A C 1
ATOM 764 O O . LEU A 1 90 ? -8.667 -9.865 5.222 1.00 68.75 90 LEU A O 1
ATOM 768 N N . ARG A 1 91 ? -8.157 -12.043 5.295 1.00 68.12 91 ARG A N 1
ATOM 769 C CA . ARG A 1 91 ? -7.810 -12.149 3.866 1.00 68.12 91 ARG A CA 1
ATOM 770 C C . ARG A 1 91 ? -8.857 -11.546 2.915 1.00 68.12 91 ARG A C 1
ATOM 772 O O . ARG A 1 91 ? -8.476 -10.857 1.978 1.00 68.12 91 ARG A O 1
ATOM 779 N N . ASN A 1 92 ? -10.157 -11.689 3.193 1.00 69.38 92 ASN A N 1
ATOM 780 C CA . ASN A 1 92 ? -11.223 -11.119 2.347 1.00 69.38 92 ASN A CA 1
ATOM 781 C C . ASN A 1 92 ? -11.817 -9.803 2.879 1.00 69.38 92 ASN A C 1
ATOM 783 O O . ASN A 1 92 ? -12.891 -9.392 2.433 1.00 69.38 92 ASN A O 1
ATOM 787 N N . SER A 1 93 ? -11.187 -9.173 3.873 1.00 77.75 93 SER A N 1
ATOM 788 C CA . SER A 1 93 ? -11.746 -8.012 4.584 1.00 77.75 93 SER A CA 1
ATOM 789 C C . SER A 1 93 ? -10.969 -6.713 4.361 1.00 77.75 93 SER A C 1
ATOM 791 O O . SER A 1 93 ? -11.415 -5.661 4.821 1.00 77.75 93 SER A O 1
ATOM 793 N N . TYR A 1 94 ? -9.857 -6.754 3.619 1.00 81.00 94 TYR A N 1
ATOM 794 C CA . TYR A 1 94 ? -9.045 -5.577 3.291 1.00 81.00 94 TYR A CA 1
ATOM 795 C C . TYR A 1 94 ? -9.851 -4.438 2.652 1.00 81.00 94 TYR A C 1
ATOM 797 O O . TYR A 1 94 ? -9.656 -3.279 3.008 1.00 81.00 94 TYR A O 1
ATOM 805 N N . ASP A 1 95 ? -10.829 -4.753 1.803 1.00 80.56 95 ASP A N 1
ATOM 806 C CA . ASP A 1 95 ? -11.699 -3.754 1.166 1.00 80.56 95 ASP A CA 1
ATOM 807 C C . ASP A 1 95 ? -12.563 -3.012 2.181 1.00 80.56 95 ASP A C 1
ATOM 809 O O . ASP A 1 95 ? -12.722 -1.795 2.101 1.00 80.56 95 ASP A O 1
ATOM 813 N N . SER A 1 96 ? -13.110 -3.734 3.162 1.00 84.31 96 SER A N 1
ATOM 814 C CA . SER A 1 96 ? -13.925 -3.142 4.223 1.00 84.31 96 SER A CA 1
ATOM 815 C C . SER A 1 96 ? -13.081 -2.294 5.172 1.00 84.31 96 SER A C 1
ATOM 817 O O . SER A 1 96 ? -13.528 -1.223 5.575 1.00 84.31 96 SER A O 1
ATOM 819 N N . ILE A 1 97 ? -11.850 -2.727 5.472 1.00 87.56 97 ILE A N 1
ATOM 820 C CA . ILE A 1 97 ? -10.874 -1.939 6.242 1.00 87.56 97 ILE A CA 1
ATOM 821 C C . ILE A 1 97 ? -10.518 -0.661 5.475 1.00 87.56 97 ILE A C 1
ATOM 823 O O . ILE A 1 97 ? -10.619 0.437 6.017 1.00 87.56 97 ILE A O 1
ATOM 827 N N . GLY A 1 98 ? -10.174 -0.783 4.190 1.00 87.69 98 GLY A N 1
ATOM 828 C CA . GLY A 1 98 ? -9.859 0.351 3.324 1.00 87.69 98 GLY A CA 1
ATOM 829 C C . GLY A 1 98 ? -11.017 1.334 3.200 1.00 87.69 98 GLY A C 1
ATOM 830 O O . GLY A 1 98 ? -10.813 2.543 3.286 1.00 87.69 98 GLY A O 1
ATOM 831 N N . TYR A 1 99 ? -12.242 0.825 3.052 1.00 87.00 99 TYR A N 1
ATOM 832 C CA . TYR A 1 99 ? -13.452 1.641 3.025 1.00 87.00 99 TYR A CA 1
ATOM 833 C C . TYR A 1 99 ? -13.660 2.394 4.342 1.0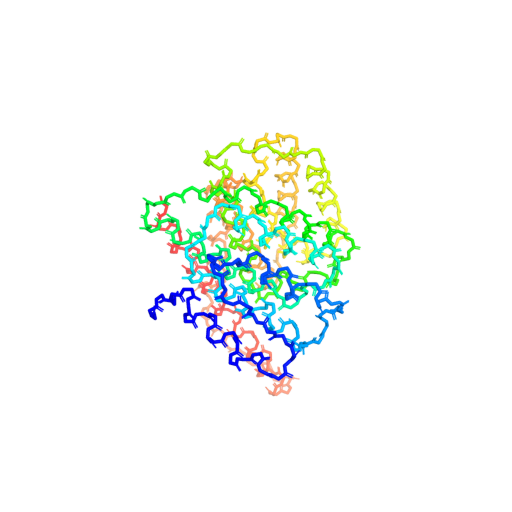0 87.00 99 TYR A C 1
ATOM 835 O O . TYR A 1 99 ? -13.918 3.599 4.318 1.00 87.00 99 TYR A O 1
ATOM 843 N N . PHE A 1 100 ? -13.523 1.705 5.480 1.00 89.81 100 PHE A N 1
ATOM 844 C CA . PHE A 1 100 ? -13.618 2.302 6.810 1.00 89.81 100 PHE A CA 1
ATOM 845 C C . PHE A 1 100 ? -12.614 3.446 6.983 1.00 89.81 100 PHE A C 1
ATOM 847 O O . PHE A 1 100 ? -13.018 4.578 7.254 1.00 89.81 100 PHE A O 1
ATOM 854 N N . ILE A 1 101 ? -11.332 3.174 6.728 1.00 90.62 101 ILE A N 1
ATOM 855 C CA . ILE A 1 101 ? -10.246 4.150 6.850 1.00 90.62 101 ILE A CA 1
ATOM 856 C C . ILE A 1 101 ? -10.490 5.356 5.934 1.00 90.62 101 ILE A C 1
ATOM 858 O O . ILE A 1 101 ? -10.469 6.499 6.390 1.00 90.62 101 ILE A O 1
ATOM 862 N N . ALA A 1 102 ? -10.779 5.122 4.650 1.00 88.69 102 ALA A N 1
ATOM 863 C CA . ALA A 1 102 ? -10.990 6.197 3.685 1.00 88.69 102 ALA A CA 1
ATOM 864 C C . ALA A 1 102 ? -12.208 7.064 4.037 1.00 88.69 102 ALA A C 1
ATOM 866 O O . ALA A 1 102 ? -12.205 8.274 3.803 1.00 88.69 102 ALA A O 1
ATOM 867 N N . LYS A 1 103 ? -13.271 6.476 4.595 1.00 88.38 103 LYS A N 1
ATOM 868 C CA . LYS A 1 103 ? -14.445 7.237 5.035 1.00 88.38 103 LYS A CA 1
ATOM 869 C C . LYS A 1 103 ? -14.168 8.074 6.276 1.00 88.38 103 LYS A C 1
ATOM 871 O O . LYS A 1 103 ? -14.547 9.244 6.262 1.00 88.38 103 LYS A O 1
ATOM 876 N N . GLN A 1 104 ? -13.486 7.525 7.281 1.00 87.62 104 GLN A N 1
ATOM 877 C CA . GLN A 1 104 ? -13.073 8.291 8.462 1.00 87.62 104 GLN A CA 1
ATOM 878 C C . GLN A 1 104 ? -12.148 9.454 8.065 1.00 87.62 104 GLN A C 1
ATOM 880 O O . GLN A 1 104 ? -12.386 10.596 8.452 1.00 87.62 104 GLN A O 1
ATOM 885 N N . TRP A 1 105 ? -11.186 9.207 7.171 1.00 88.31 105 TRP A N 1
ATOM 886 C CA . TRP A 1 105 ? -10.304 10.245 6.627 1.00 88.31 105 TRP A CA 1
ATOM 887 C C . TRP A 1 105 ? -11.049 11.361 5.878 1.00 88.31 105 TRP A C 1
ATOM 889 O O . TRP A 1 105 ? -10.781 12.546 6.073 1.00 88.31 105 TRP A O 1
ATOM 899 N N . ASN A 1 106 ? -12.007 11.009 5.015 1.00 85.50 106 ASN A N 1
ATOM 900 C CA . ASN A 1 106 ? -12.763 12.006 4.252 1.00 85.50 106 ASN A CA 1
ATOM 901 C C . ASN A 1 106 ? -13.617 12.908 5.150 1.00 85.50 106 ASN A C 1
ATOM 903 O O . ASN A 1 106 ? -13.744 14.097 4.864 1.00 85.50 106 ASN A O 1
ATOM 907 N N . LYS A 1 107 ? -14.178 12.365 6.236 1.00 80.00 107 LYS A N 1
ATOM 908 C CA . LYS A 1 107 ? -14.911 13.162 7.226 1.00 80.00 107 LYS A CA 1
ATOM 909 C C . LYS A 1 107 ? -13.998 14.174 7.909 1.00 80.00 107 LYS A C 1
ATOM 911 O O . LYS A 1 107 ? -14.330 15.356 7.926 1.00 80.00 107 LYS A O 1
ATOM 916 N N . PHE A 1 108 ? -12.820 13.731 8.353 1.00 75.81 108 PHE A N 1
ATOM 917 C CA . PHE A 1 108 ? -11.798 14.611 8.920 1.00 75.81 108 PHE A CA 1
ATOM 918 C C . PHE A 1 108 ? -11.442 15.765 7.965 1.00 75.81 108 PHE A C 1
ATOM 920 O O . PHE A 1 108 ? -11.462 16.929 8.364 1.00 75.81 108 PHE A O 1
ATOM 927 N N . LYS A 1 109 ? -11.216 15.474 6.673 1.00 74.25 109 LYS A N 1
ATOM 928 C CA . LYS A 1 109 ? -10.904 16.509 5.669 1.00 74.25 109 LYS A CA 1
ATOM 929 C C . LYS A 1 109 ? -12.047 17.488 5.382 1.00 74.25 109 LYS A C 1
ATOM 931 O O . LYS A 1 109 ? -11.770 18.637 5.050 1.00 74.25 109 LYS A O 1
ATOM 936 N N . MET A 1 110 ? -13.306 17.051 5.433 1.00 67.56 110 MET A N 1
ATOM 937 C CA . MET A 1 110 ? -14.453 17.887 5.050 1.00 67.56 110 MET A CA 1
ATOM 938 C C . MET A 1 110 ? -15.017 18.731 6.197 1.00 67.56 110 MET A C 1
ATOM 940 O O . MET A 1 110 ? -15.543 19.810 5.936 1.00 67.56 110 MET A O 1
ATOM 944 N N . GLU A 1 111 ? -14.954 18.249 7.440 1.00 60.53 111 GLU A N 1
ATOM 945 C CA . GLU A 1 111 ? -15.757 18.811 8.537 1.00 60.53 111 GLU A CA 1
ATOM 946 C C . GLU A 1 111 ? -14.973 19.738 9.493 1.00 60.53 111 GLU A C 1
ATOM 948 O O . GLU A 1 111 ? -15.600 20.352 10.352 1.00 60.53 111 GLU A O 1
ATOM 953 N N . ILE A 1 112 ? -13.646 19.907 9.322 1.00 55.84 112 ILE A N 1
ATOM 954 C CA . ILE A 1 112 ? -12.756 20.759 10.158 1.00 55.84 112 ILE A CA 1
ATOM 955 C C . ILE A 1 112 ? -13.100 20.619 11.658 1.00 55.84 112 ILE A C 1
ATOM 957 O O . ILE A 1 112 ? -13.319 21.598 12.375 1.00 55.84 112 ILE A O 1
ATOM 961 N N . LYS A 1 113 ? -13.220 19.374 12.128 1.00 54.47 113 LYS A N 1
ATOM 962 C CA . LYS A 1 113 ? -13.464 19.026 13.532 1.00 54.47 113 LYS A CA 1
ATOM 963 C C . LYS A 1 113 ? -12.543 17.885 13.978 1.00 54.47 113 LYS A C 1
ATOM 965 O O . LYS A 1 113 ? -12.090 17.086 13.168 1.00 54.47 113 LYS A O 1
ATOM 970 N N . THR A 1 114 ? -12.246 17.926 15.274 1.00 56.16 114 THR A N 1
ATOM 971 C CA . THR A 1 114 ? -11.344 17.123 16.123 1.00 56.16 114 THR A CA 1
ATOM 972 C C . THR A 1 114 ? -10.707 15.836 15.563 1.00 56.16 114 THR A C 1
ATOM 974 O O . THR A 1 114 ? -11.359 14.812 15.402 1.00 56.16 114 THR A O 1
ATOM 977 N N . GLU A 1 115 ? -9.376 15.911 15.408 1.00 70.31 115 GLU A N 1
ATOM 978 C CA . GLU A 1 115 ? -8.358 15.137 16.159 1.00 70.31 115 GLU A CA 1
ATOM 979 C C . GLU A 1 115 ? -8.191 13.621 15.949 1.00 70.31 115 GLU A C 1
ATOM 981 O O . GLU A 1 115 ? -7.546 12.995 16.787 1.00 70.31 115 GLU A O 1
ATOM 986 N N . ILE A 1 116 ? -8.639 13.013 14.841 1.00 75.94 116 ILE A N 1
ATOM 987 C CA . ILE A 1 116 ? -8.119 11.669 14.525 1.00 75.94 116 ILE A CA 1
ATOM 988 C C . ILE A 1 116 ? -6.702 11.768 13.943 1.00 75.94 116 ILE A C 1
ATOM 990 O O . ILE A 1 116 ? -6.509 12.155 12.790 1.00 75.94 116 ILE A O 1
ATOM 994 N N . LYS A 1 117 ? -5.702 11.366 14.725 1.00 83.62 117 LYS A N 1
ATOM 995 C CA . LYS A 1 117 ? -4.354 11.053 14.256 1.00 83.62 117 LYS A CA 1
ATOM 996 C C . LYS A 1 117 ? -4.383 9.692 13.580 1.00 83.62 117 LYS A C 1
ATOM 998 O O . LYS A 1 117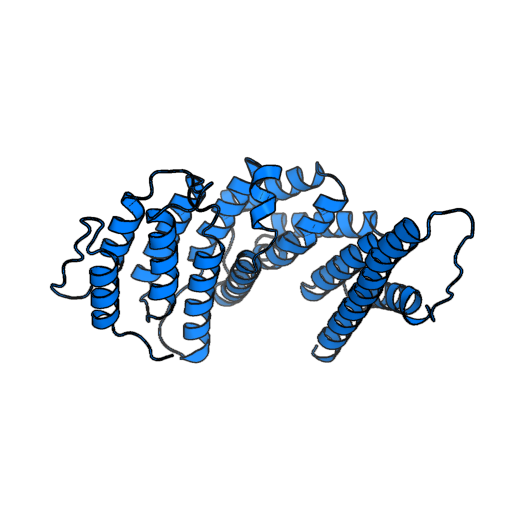 ? -4.512 8.652 14.218 1.00 83.62 117 LYS A O 1
ATOM 1003 N N . PHE A 1 118 ? -4.188 9.700 12.272 1.00 86.81 118 PHE A N 1
ATOM 1004 C CA . PHE A 1 118 ? -4.110 8.482 11.468 1.00 86.81 118 PHE A CA 1
ATOM 1005 C C . PHE A 1 118 ? -2.709 7.846 11.480 1.00 86.81 118 PHE A C 1
ATOM 1007 O O . PHE A 1 118 ? -2.453 6.928 10.707 1.00 86.81 118 PHE A O 1
ATOM 1014 N N . SER A 1 119 ? -1.797 8.296 12.354 1.00 83.31 119 SER A N 1
ATOM 1015 C CA . SER A 1 119 ? -0.443 7.736 12.460 1.00 83.31 119 SER A CA 1
ATOM 1016 C C . SER A 1 119 ? -0.450 6.251 12.824 1.00 83.31 119 SER A C 1
ATOM 1018 O O . SER A 1 119 ? 0.367 5.523 12.284 1.00 83.31 119 SER A O 1
ATOM 1020 N N . ILE A 1 120 ? -1.421 5.796 13.632 1.00 90.00 120 ILE A N 1
ATOM 1021 C CA . ILE A 1 120 ? -1.593 4.386 14.041 1.00 90.00 120 ILE A CA 1
ATOM 1022 C C . ILE A 1 120 ? -1.826 3.427 12.858 1.00 90.00 120 ILE A C 1
ATOM 1024 O O . ILE A 1 120 ? -1.743 2.208 12.986 1.00 90.00 120 ILE A O 1
ATOM 1028 N N . LEU A 1 121 ? -2.162 3.961 11.679 1.00 93.19 121 LEU A N 1
ATOM 1029 C CA . LEU A 1 121 ? -2.359 3.159 10.476 1.00 93.19 121 LEU A CA 1
ATOM 1030 C C . LEU A 1 121 ? -1.062 2.517 9.965 1.00 93.19 121 LEU A C 1
ATOM 1032 O O . LEU A 1 121 ? -1.126 1.576 9.167 1.00 93.19 121 LEU A O 1
ATOM 1036 N N . ASP A 1 122 ? 0.103 2.988 10.413 1.00 90.81 122 ASP A N 1
ATOM 1037 C CA . ASP A 1 122 ? 1.389 2.373 10.096 1.00 90.81 122 ASP A CA 1
ATOM 1038 C C . ASP A 1 122 ? 1.446 0.921 10.595 1.00 90.81 122 ASP A C 1
ATOM 1040 O O . ASP A 1 122 ? 1.956 0.047 9.894 1.00 90.81 122 ASP A O 1
ATOM 1044 N N . HIS A 1 123 ? 0.801 0.617 11.722 1.00 91.00 123 HIS A N 1
ATOM 1045 C CA . HIS A 1 123 ? 0.664 -0.735 12.245 1.00 91.00 123 HIS A CA 1
ATOM 1046 C C . HIS A 1 123 ? -0.002 -1.683 11.237 1.00 91.00 123 HIS A C 1
ATOM 1048 O O . HIS A 1 123 ? 0.474 -2.805 11.040 1.00 91.00 123 HIS A O 1
ATOM 1054 N N . ILE A 1 124 ? -1.069 -1.246 10.550 1.00 91.88 124 ILE A N 1
ATOM 1055 C CA . ILE A 1 124 ? -1.726 -2.040 9.496 1.00 91.88 124 ILE A CA 1
ATOM 1056 C C . ILE A 1 124 ? -0.769 -2.251 8.320 1.00 91.88 124 ILE A C 1
ATOM 1058 O O . ILE A 1 124 ? -0.628 -3.380 7.841 1.00 91.88 124 ILE A O 1
ATOM 1062 N N . LEU A 1 125 ? -0.098 -1.185 7.868 1.00 92.75 125 LEU A N 1
ATOM 1063 C CA . LEU A 1 125 ? 0.850 -1.253 6.755 1.00 92.75 125 LEU A CA 1
ATOM 1064 C C . LEU A 1 125 ? 1.979 -2.247 7.048 1.00 92.75 125 LEU A C 1
ATOM 1066 O O . LEU A 1 125 ? 2.253 -3.130 6.236 1.00 92.75 125 LEU A O 1
ATOM 1070 N N . PHE A 1 126 ? 2.627 -2.137 8.206 1.00 93.56 126 PHE A N 1
ATOM 1071 C CA . PHE A 1 126 ? 3.773 -2.975 8.547 1.00 93.56 126 PHE A CA 1
ATOM 1072 C C . PHE A 1 126 ? 3.384 -4.410 8.903 1.00 93.56 126 PHE A C 1
ATOM 107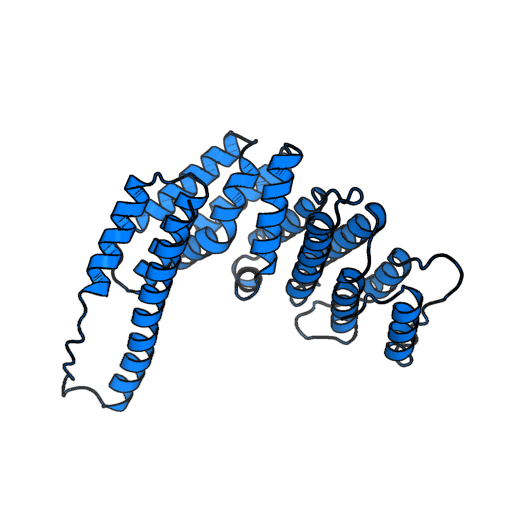4 O O . PHE A 1 126 ? 4.135 -5.333 8.580 1.00 93.56 126 PHE A O 1
ATOM 1081 N N . SER A 1 127 ? 2.187 -4.629 9.451 1.00 91.88 127 SER A N 1
ATOM 1082 C CA . SER A 1 127 ? 1.619 -5.975 9.603 1.00 91.88 127 SER A CA 1
ATOM 1083 C C . SER A 1 127 ? 1.411 -6.637 8.243 1.00 91.88 127 SER A C 1
ATOM 1085 O O . SER A 1 127 ? 1.819 -7.782 8.036 1.00 91.88 127 SER A O 1
ATOM 1087 N N . PHE A 1 128 ? 0.875 -5.893 7.269 1.00 90.06 128 PHE A N 1
ATOM 1088 C CA . PHE A 1 128 ? 0.752 -6.377 5.898 1.00 90.06 128 PHE A CA 1
ATOM 1089 C C . PHE A 1 128 ? 2.115 -6.645 5.248 1.00 90.06 128 PHE A C 1
ATOM 1091 O O . PHE A 1 128 ? 2.307 -7.717 4.681 1.00 90.06 128 PHE A O 1
ATOM 1098 N N . ILE A 1 129 ? 3.077 -5.718 5.341 1.00 92.12 129 ILE A N 1
ATOM 1099 C CA . ILE A 1 129 ? 4.425 -5.904 4.778 1.00 92.12 129 ILE A CA 1
ATOM 1100 C C . ILE A 1 129 ? 5.079 -7.154 5.364 1.00 92.12 129 ILE A C 1
ATOM 1102 O O . ILE A 1 129 ? 5.630 -7.961 4.616 1.00 92.12 129 ILE A O 1
ATOM 1106 N N . ARG A 1 130 ? 4.976 -7.364 6.680 1.00 92.31 130 ARG A N 1
ATOM 1107 C CA . ARG A 1 130 ? 5.471 -8.580 7.325 1.00 92.31 130 ARG A CA 1
ATOM 1108 C C . ARG A 1 130 ? 4.832 -9.826 6.714 1.00 92.31 130 ARG A C 1
ATOM 1110 O O . ARG A 1 130 ? 5.562 -10.701 6.252 1.00 92.31 130 ARG A O 1
ATOM 1117 N N . LYS A 1 131 ? 3.501 -9.876 6.600 1.00 88.44 131 LYS A N 1
ATOM 1118 C CA . LYS A 1 131 ? 2.794 -10.999 5.959 1.00 88.44 131 LYS A CA 1
ATOM 1119 C C . LYS A 1 131 ? 3.196 -11.215 4.509 1.00 88.44 131 LYS A C 1
ATOM 1121 O O . LYS A 1 131 ? 3.435 -12.352 4.097 1.00 88.44 131 LYS A O 1
ATOM 1126 N N . LEU A 1 132 ? 3.344 -10.140 3.745 1.00 86.62 132 LEU A N 1
ATOM 1127 C CA . LEU A 1 132 ? 3.836 -10.203 2.376 1.00 86.62 132 LEU A CA 1
ATOM 1128 C C . LEU A 1 132 ? 5.244 -10.815 2.331 1.00 86.62 132 LEU A C 1
ATOM 1130 O O . LEU A 1 132 ? 5.510 -11.682 1.507 1.00 86.62 132 LEU A O 1
ATOM 1134 N N . THR A 1 133 ? 6.134 -10.444 3.256 1.00 87.19 133 THR A N 1
ATOM 1135 C CA . THR A 1 133 ? 7.470 -11.051 3.330 1.00 87.19 133 THR A CA 1
ATOM 1136 C C . THR A 1 133 ? 7.464 -12.504 3.816 1.00 87.19 133 THR A C 1
ATOM 1138 O O . THR A 1 133 ? 8.329 -13.266 3.390 1.00 87.19 133 THR A O 1
ATOM 1141 N N . GLU A 1 134 ? 6.514 -12.926 4.655 1.00 87.81 134 GLU A N 1
ATOM 1142 C CA . GLU A 1 134 ? 6.389 -14.314 5.134 1.00 87.81 134 GLU A CA 1
ATOM 1143 C C . GLU A 1 134 ? 5.927 -15.268 4.019 1.00 87.81 134 GLU A C 1
ATOM 1145 O O . GLU A 1 134 ? 6.519 -16.332 3.840 1.00 87.81 134 GLU A O 1
ATOM 1150 N N . ASN A 1 135 ? 4.923 -14.872 3.229 1.00 83.12 135 ASN A N 1
ATOM 1151 C CA . ASN A 1 135 ? 4.388 -15.657 2.113 1.00 83.12 135 ASN A CA 1
ATOM 1152 C C . ASN A 1 135 ? 4.040 -14.752 0.922 1.00 83.12 135 ASN A C 1
ATOM 1154 O O . ASN A 1 135 ? 2.910 -14.279 0.788 1.00 83.12 135 ASN A O 1
ATOM 1158 N N . PHE A 1 136 ? 5.030 -14.519 0.061 1.00 78.56 136 PHE A N 1
ATOM 1159 C CA . PHE A 1 136 ? 4.932 -13.520 -1.002 1.00 78.56 136 PHE A CA 1
ATOM 1160 C C . PHE A 1 136 ? 3.857 -13.860 -2.036 1.00 78.56 136 PHE A C 1
ATOM 1162 O O . PHE A 1 136 ? 2.973 -13.046 -2.282 1.00 78.56 136 PHE A O 1
ATOM 1169 N N . GLU A 1 137 ? 3.884 -15.069 -2.600 1.00 72.06 137 GLU A N 1
ATOM 1170 C CA . GLU A 1 137 ? 2.928 -15.492 -3.633 1.00 72.06 137 GLU A CA 1
ATOM 1171 C C . GLU A 1 137 ? 1.490 -15.519 -3.105 1.00 72.06 137 GLU A C 1
ATOM 1173 O O . GLU A 1 137 ? 0.578 -15.015 -3.759 1.00 72.06 137 GLU A O 1
ATOM 1178 N N . GLY A 1 138 ? 1.289 -16.045 -1.891 1.00 76.06 138 GLY A N 1
ATOM 1179 C CA . GLY A 1 138 ? -0.038 -16.154 -1.288 1.00 76.06 138 GLY A CA 1
ATOM 1180 C C . GLY A 1 138 ? -0.660 -14.814 -0.893 1.00 76.06 138 GLY A C 1
ATOM 1181 O O . GLY A 1 138 ? -1.883 -14.716 -0.850 1.00 76.06 138 GLY A O 1
ATOM 1182 N N . ASN A 1 139 ? 0.158 -13.792 -0.618 1.00 76.75 139 ASN A N 1
ATOM 1183 C CA . ASN A 1 139 ? -0.315 -12.483 -0.163 1.00 76.75 139 ASN A CA 1
ATOM 1184 C C . ASN A 1 139 ? -0.272 -11.394 -1.246 1.00 76.75 139 ASN A C 1
ATOM 1186 O O . ASN A 1 139 ? -0.922 -10.359 -1.096 1.00 76.75 139 ASN A O 1
ATOM 1190 N N . LEU A 1 140 ? 0.426 -11.629 -2.364 1.00 75.75 140 LEU A N 1
ATOM 1191 C CA . LEU A 1 140 ? 0.460 -10.710 -3.506 1.00 75.75 140 LEU A CA 1
ATOM 1192 C C . LEU A 1 140 ? -0.936 -10.474 -4.100 1.00 75.75 140 LEU A C 1
ATOM 1194 O O . LEU A 1 140 ? -1.231 -9.369 -4.555 1.00 75.75 140 LEU A O 1
ATOM 1198 N N . ILE A 1 141 ? -1.816 -11.479 -4.036 1.00 73.06 141 ILE A N 1
ATOM 1199 C CA . ILE A 1 141 ? -3.206 -11.371 -4.495 1.00 73.06 141 ILE A CA 1
ATOM 1200 C C . ILE A 1 141 ? -3.978 -10.255 -3.774 1.00 73.06 141 ILE A C 1
ATOM 1202 O O . ILE A 1 141 ? -4.865 -9.661 -4.362 1.00 73.06 141 ILE A O 1
ATOM 1206 N N . PHE A 1 142 ? -3.605 -9.883 -2.545 1.00 72.19 142 PHE A N 1
ATOM 1207 C CA . PHE A 1 142 ? -4.275 -8.805 -1.801 1.00 72.19 142 PHE A CA 1
ATOM 1208 C C . PHE A 1 142 ? -3.821 -7.398 -2.211 1.00 72.19 142 PHE A C 1
ATOM 1210 O O . PHE A 1 142 ? -4.472 -6.412 -1.859 1.00 72.19 142 PHE A O 1
ATOM 1217 N N . LEU A 1 143 ? -2.725 -7.297 -2.972 1.00 70.38 143 LEU A N 1
ATOM 1218 C CA . LEU A 1 143 ? -2.380 -6.087 -3.724 1.00 70.38 143 LEU A CA 1
ATOM 1219 C C . LEU A 1 143 ? -3.147 -6.024 -5.056 1.00 70.38 143 LEU A C 1
ATOM 1221 O O . LEU A 1 143 ? -3.313 -4.946 -5.626 1.00 70.38 143 LEU A O 1
ATOM 1225 N N . GLN A 1 144 ? -3.621 -7.169 -5.555 1.00 62.12 144 GLN A N 1
ATOM 1226 C CA . GLN A 1 144 ? -4.346 -7.305 -6.815 1.00 62.12 144 GLN A CA 1
ATOM 1227 C C . GLN A 1 144 ? -5.861 -7.246 -6.577 1.00 62.12 144 GLN A C 1
ATOM 1229 O O . GLN A 1 144 ? -6.487 -8.225 -6.196 1.00 62.12 144 GLN A O 1
ATOM 1234 N N . GLY A 1 145 ? -6.481 -6.101 -6.867 1.00 56.31 145 GLY A N 1
ATOM 1235 C CA . GLY A 1 145 ? -7.945 -6.030 -7.000 1.00 56.31 145 GLY A CA 1
ATOM 1236 C C . GLY A 1 145 ? -8.669 -5.096 -6.040 1.00 56.31 145 GLY A C 1
ATOM 1237 O O . GLY A 1 145 ? -9.889 -5.003 -6.119 1.00 56.31 145 GLY A O 1
ATOM 1238 N N . SER A 1 146 ? -7.954 -4.351 -5.196 1.00 63.16 146 SER A N 1
ATOM 1239 C CA . SER A 1 146 ? -8.580 -3.372 -4.312 1.00 63.16 146 SER A CA 1
ATOM 1240 C C . SER A 1 146 ? -7.710 -2.150 -4.071 1.00 63.16 146 SER A C 1
ATOM 1242 O O . SER A 1 146 ? -6.495 -2.253 -3.930 1.00 63.16 146 SER A O 1
ATOM 1244 N N . CYS A 1 147 ? -8.359 -0.986 -4.015 1.00 74.12 147 CYS A N 1
ATOM 1245 C CA . CYS A 1 147 ? -7.720 0.307 -3.789 1.00 74.12 147 CYS A CA 1
ATOM 1246 C C . CYS A 1 147 ? -7.333 0.557 -2.321 1.00 74.12 147 CYS A C 1
ATOM 1248 O O . CYS A 1 147 ? -6.845 1.640 -1.992 1.00 74.12 147 CYS A O 1
ATOM 1250 N N . TRP A 1 148 ? -7.583 -0.403 -1.419 1.00 82.94 148 TRP A N 1
ATOM 1251 C CA . TRP A 1 148 ? -7.378 -0.221 0.020 1.00 82.94 148 TRP A CA 1
ATOM 1252 C C . TRP A 1 148 ? -5.929 0.141 0.360 1.00 82.94 148 TRP A C 1
ATOM 1254 O O . TRP A 1 148 ? -5.711 1.063 1.143 1.00 82.94 148 TRP A O 1
ATOM 1264 N N . MET A 1 149 ? -4.952 -0.535 -0.259 1.00 85.31 149 MET A N 1
ATOM 1265 C CA . MET A 1 149 ? -3.533 -0.309 0.008 1.00 85.31 149 MET A CA 1
ATOM 1266 C C . MET A 1 149 ? -3.099 1.072 -0.483 1.00 85.31 149 MET A C 1
ATOM 1268 O O . MET A 1 149 ? -2.431 1.801 0.242 1.00 85.31 149 MET A O 1
ATOM 1272 N N . GLN A 1 150 ? -3.525 1.478 -1.680 1.00 83.12 150 GLN A N 1
ATOM 1273 C CA . GLN A 1 150 ? -3.217 2.803 -2.220 1.00 83.12 150 GLN A CA 1
ATOM 1274 C C . GLN A 1 150 ? -3.851 3.905 -1.368 1.00 83.12 150 GLN A C 1
ATOM 1276 O O . GLN A 1 150 ? -3.209 4.916 -1.105 1.00 83.12 150 GLN A O 1
ATOM 1281 N N . ASN A 1 151 ? -5.083 3.705 -0.885 1.00 85.94 151 ASN A N 1
ATOM 1282 C CA . ASN A 1 151 ? -5.737 4.645 0.026 1.00 85.94 151 ASN A CA 1
ATOM 1283 C C . ASN A 1 151 ? -4.998 4.738 1.367 1.00 85.94 151 ASN A C 1
ATOM 1285 O O . ASN A 1 151 ? -4.781 5.841 1.864 1.00 85.94 151 ASN A O 1
ATOM 1289 N N . LEU A 1 152 ? -4.596 3.597 1.935 1.00 90.31 152 LEU A N 1
ATOM 1290 C CA . LEU A 1 152 ? -3.818 3.530 3.171 1.00 90.31 152 LEU A CA 1
ATOM 1291 C C . LEU A 1 152 ? -2.486 4.273 3.022 1.00 90.31 152 LEU A C 1
ATOM 1293 O O . LEU A 1 152 ? -2.182 5.152 3.825 1.00 90.31 152 LEU A O 1
ATOM 1297 N N . LEU A 1 153 ? -1.720 3.962 1.974 1.00 90.44 153 LEU A N 1
ATOM 1298 C CA . LEU A 1 153 ? -0.441 4.610 1.692 1.00 90.44 153 LEU A CA 1
ATOM 1299 C C . LEU A 1 153 ? -0.623 6.107 1.443 1.00 90.44 153 LEU A C 1
ATOM 1301 O O . LEU A 1 153 ? 0.124 6.902 2.000 1.00 90.44 153 LEU A O 1
ATOM 1305 N N . PHE A 1 154 ? -1.640 6.509 0.677 1.00 88.25 154 PHE A N 1
ATOM 1306 C CA . PHE A 1 154 ? -1.951 7.919 0.458 1.00 88.25 154 PHE A CA 1
ATOM 1307 C C . PHE A 1 154 ? -2.211 8.652 1.778 1.00 88.25 154 PHE A C 1
ATOM 1309 O O . PHE A 1 154 ? -1.632 9.710 2.008 1.00 88.25 154 PHE A O 1
ATOM 1316 N N . ILE A 1 155 ? -3.037 8.093 2.666 1.00 90.06 155 ILE A N 1
ATOM 1317 C CA . ILE A 1 155 ? -3.321 8.696 3.976 1.00 90.06 155 ILE A CA 1
ATOM 1318 C C . ILE A 1 155 ? -2.039 8.792 4.805 1.00 90.06 155 ILE A C 1
ATOM 1320 O O . ILE A 1 155 ? -1.720 9.868 5.303 1.00 90.06 155 ILE A O 1
ATOM 1324 N N . LEU A 1 156 ? -1.250 7.718 4.873 1.00 91.38 156 LEU A N 1
ATOM 1325 C CA . LEU A 1 156 ? 0.022 7.708 5.596 1.00 91.38 156 LEU A CA 1
ATOM 1326 C C . LEU A 1 156 ? 1.034 8.719 5.046 1.00 91.38 156 LEU A C 1
ATOM 1328 O O . LEU A 1 156 ? 1.747 9.346 5.824 1.00 91.38 156 LEU A O 1
ATOM 1332 N N . GLN A 1 157 ? 1.079 8.946 3.731 1.00 89.69 157 GLN A N 1
ATOM 1333 C CA . GLN A 1 157 ? 1.900 10.007 3.142 1.00 89.69 157 GLN A CA 1
ATOM 1334 C C . GLN A 1 157 ? 1.461 11.393 3.633 1.00 89.69 157 GLN A C 1
ATOM 1336 O O . GLN A 1 157 ? 2.311 12.217 3.964 1.00 89.69 157 GLN A O 1
ATOM 1341 N N . GLN A 1 158 ? 0.149 11.653 3.706 1.00 87.19 158 GLN A N 1
ATOM 1342 C CA . GLN A 1 158 ? -0.379 12.916 4.236 1.00 87.19 158 GLN A CA 1
ATOM 1343 C C . GLN A 1 158 ? -0.029 13.077 5.721 1.00 87.19 158 GLN A C 1
ATOM 1345 O O . GLN A 1 158 ? 0.463 14.130 6.120 1.00 87.19 158 GLN A O 1
ATOM 1350 N N . CYS A 1 159 ? -0.186 12.017 6.517 1.00 84.62 159 CYS A N 1
ATOM 1351 C CA . CYS A 1 159 ? 0.189 12.017 7.930 1.00 84.62 159 CYS A CA 1
ATOM 1352 C C . CYS A 1 159 ? 1.688 12.224 8.138 1.00 84.62 159 CYS A C 1
ATOM 1354 O O . CYS A 1 159 ? 2.077 12.964 9.031 1.00 84.62 159 CYS A O 1
ATOM 1356 N N . ASN A 1 160 ? 2.542 11.625 7.307 1.00 83.25 160 ASN A N 1
ATOM 1357 C CA . ASN A 1 160 ? 3.987 11.811 7.409 1.00 83.25 160 ASN A CA 1
ATOM 1358 C C . ASN A 1 160 ? 4.408 13.265 7.121 1.00 83.25 160 ASN A C 1
ATOM 1360 O O . ASN A 1 160 ? 5.375 13.766 7.693 1.00 83.25 160 ASN A O 1
ATOM 1364 N N . ILE A 1 161 ? 3.683 13.953 6.232 1.00 79.62 161 ILE A N 1
ATOM 1365 C CA . ILE A 1 161 ? 3.878 15.385 5.970 1.00 79.62 161 ILE A CA 1
ATOM 1366 C C . ILE A 1 161 ? 3.431 16.221 7.174 1.00 79.62 161 ILE A C 1
ATOM 1368 O O . ILE A 1 161 ? 4.120 17.171 7.527 1.00 79.62 161 ILE A O 1
ATOM 1372 N N . GLU A 1 162 ? 2.305 15.871 7.793 1.00 79.81 162 GLU A N 1
ATOM 1373 C CA . GLU A 1 162 ? 1.719 16.621 8.908 1.00 79.81 162 GLU A CA 1
ATOM 1374 C C . GLU A 1 162 ? 2.473 16.419 10.233 1.00 79.81 162 GLU A C 1
ATOM 1376 O O . GLU A 1 162 ? 2.702 17.377 10.968 1.00 79.81 162 GLU A O 1
ATOM 1381 N N . TYR A 1 163 ? 2.890 15.186 10.531 1.00 78.06 163 TYR A N 1
ATOM 1382 C CA . TYR A 1 163 ? 3.415 14.788 11.842 1.00 78.06 163 TYR A CA 1
ATOM 1383 C C . TYR A 1 163 ? 4.915 14.480 11.866 1.00 78.06 163 TYR A C 1
ATOM 1385 O O . TYR A 1 163 ? 5.433 14.169 12.935 1.00 78.06 163 TYR A O 1
ATOM 1393 N N . HIS A 1 164 ? 5.620 14.566 10.730 1.00 79.44 164 HIS A N 1
ATOM 1394 C CA . HIS A 1 164 ? 7.063 14.295 10.640 1.00 79.44 164 HIS A CA 1
ATOM 1395 C C . HIS A 1 164 ? 7.480 12.966 11.303 1.00 79.44 164 HIS A C 1
ATOM 1397 O O . HIS A 1 164 ? 8.399 12.917 12.116 1.00 79.44 164 HIS A O 1
ATOM 1403 N N . THR A 1 165 ? 6.786 11.878 10.969 1.00 78.31 165 THR A N 1
ATOM 1404 C CA . THR A 1 165 ? 6.985 10.571 11.606 1.00 78.31 165 THR A CA 1
ATOM 1405 C C . THR A 1 165 ? 8.289 9.907 11.139 1.00 78.31 165 THR A C 1
ATOM 1407 O O . THR A 1 165 ? 8.583 9.845 9.942 1.00 78.31 165 THR A O 1
ATOM 1410 N N . GLU A 1 166 ? 9.087 9.406 12.083 1.00 87.31 166 GLU A N 1
ATOM 1411 C CA . GLU A 1 166 ? 10.258 8.561 11.812 1.00 87.31 166 GLU A CA 1
ATOM 1412 C C . GLU A 1 166 ? 9.880 7.081 11.898 1.00 87.31 166 GLU A C 1
ATOM 1414 O O . GLU A 1 166 ? 8.968 6.713 12.636 1.00 87.31 166 GLU A O 1
ATOM 1419 N N . LEU A 1 167 ? 10.577 6.233 11.135 1.00 91.25 167 LEU A N 1
ATOM 1420 C CA . LEU A 1 167 ? 10.299 4.800 11.134 1.00 91.25 167 LEU A CA 1
ATOM 1421 C C . LEU A 1 167 ? 11.157 4.146 12.207 1.00 91.25 167 LEU A C 1
ATOM 1423 O O . LEU A 1 167 ? 12.362 4.398 12.272 1.00 91.25 167 LEU A O 1
ATOM 1427 N N . ASP A 1 168 ? 10.577 3.258 13.004 1.00 92.44 168 ASP A N 1
ATOM 1428 C CA . ASP A 1 168 ? 11.366 2.500 13.970 1.00 92.44 168 ASP A CA 1
ATOM 1429 C C . ASP A 1 168 ? 12.296 1.475 13.280 1.00 92.44 168 ASP A C 1
ATOM 1431 O O . ASP A 1 168 ? 12.198 1.186 12.083 1.00 92.44 168 ASP A O 1
ATOM 1435 N N . LEU A 1 169 ? 13.231 0.894 14.037 1.00 94.31 169 LEU A N 1
ATOM 1436 C CA . LEU A 1 169 ? 14.210 -0.054 13.492 1.00 94.31 169 LEU A CA 1
ATOM 1437 C C . LEU A 1 169 ? 13.573 -1.327 12.904 1.00 94.31 169 LEU A C 1
ATOM 1439 O O . LEU A 1 169 ? 14.125 -1.905 11.965 1.00 94.31 169 LEU A O 1
ATOM 1443 N N . ILE A 1 170 ? 12.429 -1.768 13.430 1.00 94.12 170 ILE A N 1
ATOM 1444 C CA . ILE A 1 170 ? 11.705 -2.949 12.945 1.00 94.12 170 ILE A CA 1
ATOM 1445 C C . ILE A 1 170 ? 11.059 -2.622 11.599 1.00 94.12 170 ILE A C 1
ATOM 1447 O O . ILE A 1 170 ? 11.227 -3.370 10.634 1.00 94.12 170 ILE A O 1
ATOM 1451 N N . GLN A 1 171 ? 10.389 -1.477 11.506 1.00 94.75 171 GLN A N 1
ATOM 1452 C CA . GLN A 1 171 ? 9.791 -0.952 10.284 1.00 94.75 171 GLN A CA 1
ATOM 1453 C C . GLN A 1 171 ? 10.848 -0.777 9.185 1.00 94.75 171 GLN A C 1
ATOM 1455 O O . GLN A 1 171 ? 10.679 -1.261 8.064 1.00 94.75 171 GLN A O 1
ATOM 1460 N N . GLN A 1 172 ? 11.995 -0.177 9.515 1.00 95.75 172 GLN A N 1
ATOM 1461 C CA . GLN A 1 172 ? 13.123 -0.038 8.592 1.00 95.75 172 GLN A CA 1
ATOM 1462 C C . GLN A 1 172 ? 13.650 -1.402 8.105 1.00 95.75 172 GLN A C 1
ATOM 1464 O O . GLN A 1 172 ? 13.884 -1.596 6.906 1.00 95.75 172 GLN A O 1
ATOM 1469 N N . ALA A 1 173 ? 13.814 -2.375 9.008 1.00 95.81 173 ALA A N 1
ATOM 1470 C CA . ALA A 1 173 ? 14.268 -3.723 8.664 1.00 95.81 173 ALA A CA 1
ATOM 1471 C C . ALA A 1 173 ? 13.267 -4.473 7.766 1.00 95.81 173 ALA A C 1
ATOM 1473 O O . ALA A 1 173 ? 13.682 -5.168 6.831 1.00 95.81 173 ALA A O 1
ATOM 1474 N N . LEU A 1 174 ? 11.961 -4.302 8.001 1.00 96.31 174 LEU A N 1
ATOM 1475 C CA . LEU A 1 174 ? 10.899 -4.880 7.175 1.00 96.31 174 LEU A CA 1
ATOM 1476 C C . LEU A 1 174 ? 10.948 -4.353 5.738 1.00 96.31 174 LEU A C 1
ATOM 1478 O O . LEU A 1 174 ? 10.873 -5.149 4.805 1.00 96.31 174 LEU A O 1
ATOM 1482 N N . ILE A 1 175 ? 11.154 -3.047 5.539 1.00 96.62 175 ILE A N 1
ATOM 1483 C CA . ILE A 1 175 ? 11.276 -2.451 4.195 1.00 96.62 175 ILE A CA 1
ATOM 1484 C C . ILE A 1 175 ? 12.496 -3.006 3.460 1.00 96.62 175 ILE A C 1
ATOM 1486 O O . ILE A 1 175 ? 12.402 -3.410 2.300 1.00 96.62 175 ILE A O 1
ATOM 1490 N N . ASN A 1 176 ? 13.644 -3.075 4.135 1.00 95.88 176 ASN A N 1
ATOM 1491 C CA . ASN A 1 176 ? 14.858 -3.627 3.536 1.00 95.88 176 ASN A CA 1
ATOM 1492 C C . ASN A 1 176 ? 14.690 -5.111 3.170 1.00 95.88 176 ASN A C 1
ATOM 1494 O O . ASN A 1 176 ? 15.125 -5.545 2.102 1.00 95.88 176 ASN A O 1
ATOM 1498 N N . THR A 1 177 ? 14.015 -5.880 4.026 1.00 95.75 177 THR A N 1
ATOM 1499 C CA . THR A 1 177 ? 13.685 -7.288 3.764 1.00 95.75 177 THR A CA 1
ATOM 1500 C C . THR A 1 177 ? 12.734 -7.427 2.578 1.00 95.75 177 THR A C 1
ATOM 1502 O O . THR A 1 177 ? 12.961 -8.270 1.710 1.00 95.75 177 THR A O 1
ATOM 1505 N N . LEU A 1 178 ? 11.709 -6.574 2.503 1.00 95.62 178 LEU A N 1
ATOM 1506 C CA . LEU A 1 178 ? 10.764 -6.518 1.393 1.00 95.62 178 LEU A CA 1
ATOM 1507 C C . LEU A 1 178 ? 11.487 -6.267 0.065 1.00 95.62 178 LEU A C 1
ATOM 1509 O O . LEU A 1 178 ? 11.318 -7.049 -0.866 1.00 95.62 178 LEU A O 1
ATOM 1513 N N . ILE A 1 179 ? 12.346 -5.244 -0.007 1.00 95.94 179 ILE A N 1
ATOM 1514 C CA . ILE A 1 179 ? 13.155 -4.939 -1.200 1.00 95.94 179 ILE A CA 1
ATOM 1515 C C . ILE A 1 179 ? 13.986 -6.151 -1.625 1.00 95.94 179 ILE A C 1
ATOM 1517 O O . ILE A 1 179 ? 13.986 -6.520 -2.800 1.00 95.94 179 ILE A O 1
ATOM 1521 N N . LYS A 1 180 ? 14.675 -6.792 -0.673 1.00 94.81 180 LYS A N 1
ATOM 1522 C CA . LYS A 1 180 ? 15.507 -7.963 -0.960 1.00 94.81 180 LYS A CA 1
ATOM 1523 C C . LYS A 1 180 ? 14.680 -9.108 -1.549 1.00 94.81 180 LYS A C 1
ATOM 1525 O O . LYS A 1 180 ? 15.078 -9.661 -2.567 1.00 94.81 180 LYS A O 1
ATOM 1530 N N . LYS A 1 181 ? 13.520 -9.415 -0.959 1.00 93.69 181 LYS A N 1
ATOM 1531 C CA . LYS A 1 181 ? 12.624 -10.457 -1.478 1.00 93.69 181 LYS A CA 1
ATOM 1532 C C . LYS A 1 181 ? 12.084 -10.121 -2.862 1.00 93.69 181 LYS A C 1
ATOM 1534 O O . LYS A 1 181 ? 12.046 -10.998 -3.712 1.00 93.69 181 LYS A O 1
ATOM 1539 N N . ILE A 1 182 ? 11.716 -8.864 -3.118 1.00 93.06 182 ILE A N 1
ATOM 1540 C CA . ILE A 1 182 ? 11.235 -8.454 -4.445 1.00 93.06 182 ILE A CA 1
ATOM 1541 C C . ILE A 1 182 ? 12.315 -8.688 -5.503 1.00 93.06 182 ILE A C 1
ATOM 1543 O O . ILE A 1 182 ? 12.011 -9.205 -6.572 1.00 93.06 182 ILE A O 1
ATOM 1547 N N . MET A 1 183 ? 13.579 -8.381 -5.203 1.00 93.50 183 MET A N 1
ATOM 1548 C CA . MET A 1 183 ? 14.692 -8.600 -6.137 1.00 93.50 183 MET A CA 1
ATOM 1549 C C . MET A 1 183 ? 14.900 -10.071 -6.535 1.00 93.50 183 MET A C 1
ATOM 1551 O O . MET A 1 183 ? 15.493 -10.325 -7.584 1.00 93.50 183 MET A O 1
ATOM 1555 N N . GLU A 1 184 ? 14.409 -11.024 -5.740 1.00 92.62 184 GLU A N 1
ATOM 1556 C CA . GLU A 1 184 ? 14.468 -12.465 -6.021 1.00 92.62 184 GLU A CA 1
ATOM 1557 C C . GLU A 1 184 ? 13.320 -12.942 -6.938 1.00 92.62 184 GLU A C 1
ATOM 1559 O O . GLU A 1 184 ? 13.368 -14.058 -7.452 1.00 92.62 184 GLU A O 1
ATOM 1564 N N . LEU A 1 185 ? 12.301 -12.107 -7.179 1.00 89.88 185 LEU A N 1
ATOM 1565 C CA . LEU A 1 185 ? 11.128 -12.451 -7.990 1.00 89.88 185 LEU A CA 1
ATOM 1566 C C . LEU A 1 185 ? 11.370 -12.284 -9.501 1.00 89.88 185 LEU A C 1
ATOM 1568 O O . LEU A 1 185 ? 12.283 -11.561 -9.907 1.00 89.88 185 LEU A O 1
ATOM 1572 N N . PRO A 1 186 ? 10.518 -12.876 -10.362 1.00 90.44 186 PRO A N 1
ATOM 1573 C CA . PRO A 1 186 ? 10.475 -12.561 -11.788 1.00 90.44 186 PRO A CA 1
ATOM 1574 C C . PRO A 1 186 ? 10.315 -11.058 -12.061 1.00 90.44 186 PRO A C 1
ATOM 1576 O O . PRO A 1 186 ? 9.722 -10.312 -11.282 1.00 90.44 186 PRO A O 1
ATOM 1579 N N . ASN A 1 187 ? 10.870 -10.595 -13.178 1.00 89.94 187 ASN A N 1
ATOM 1580 C CA . ASN A 1 187 ? 10.987 -9.170 -13.495 1.00 89.94 187 ASN A CA 1
ATOM 1581 C C . ASN A 1 187 ? 9.629 -8.448 -13.626 1.00 89.94 187 ASN A C 1
ATOM 1583 O O . ASN A 1 187 ? 9.469 -7.307 -13.203 1.00 89.94 187 ASN A O 1
ATOM 1587 N N . ASP A 1 188 ? 8.644 -9.134 -14.178 1.00 86.50 188 ASP A N 1
ATOM 1588 C CA . ASP A 1 188 ? 7.243 -8.738 -14.250 1.00 86.50 188 ASP A CA 1
ATOM 1589 C C . ASP A 1 188 ? 6.626 -8.529 -12.857 1.00 86.50 188 ASP A C 1
ATOM 1591 O O . ASP A 1 188 ? 6.007 -7.491 -12.607 1.00 86.50 188 ASP A O 1
ATOM 1595 N N . ALA A 1 189 ? 6.883 -9.437 -11.910 1.00 87.38 189 ALA A N 1
ATOM 1596 C CA . ALA A 1 189 ? 6.466 -9.263 -10.520 1.00 87.38 189 ALA A CA 1
ATOM 1597 C C . ALA A 1 189 ? 7.194 -8.086 -9.844 1.00 87.38 189 ALA A C 1
ATOM 1599 O O . ALA A 1 189 ? 6.562 -7.306 -9.129 1.00 87.38 189 ALA A O 1
ATOM 1600 N N . GLN A 1 190 ? 8.494 -7.899 -10.113 1.00 92.31 190 GLN A N 1
ATOM 1601 C CA . GLN A 1 190 ? 9.267 -6.757 -9.603 1.00 92.31 190 GLN A CA 1
ATOM 1602 C C . GLN A 1 190 ? 8.647 -5.415 -10.012 1.00 92.31 190 GLN A C 1
ATOM 1604 O O . GLN A 1 190 ? 8.441 -4.547 -9.159 1.00 92.31 190 GLN A O 1
ATOM 1609 N N . ILE A 1 191 ? 8.321 -5.245 -11.299 1.00 91.12 191 ILE A N 1
ATOM 1610 C CA . ILE A 1 191 ? 7.685 -4.021 -11.812 1.00 91.12 191 ILE A CA 1
ATOM 1611 C C . ILE A 1 191 ? 6.291 -3.851 -11.212 1.00 91.12 191 ILE A C 1
ATOM 1613 O O . ILE A 1 191 ? 5.941 -2.752 -10.780 1.00 91.12 191 ILE A O 1
ATOM 1617 N N . PHE A 1 192 ? 5.505 -4.929 -11.161 1.00 87.56 192 PHE A N 1
ATOM 1618 C CA . PHE A 1 192 ? 4.163 -4.901 -10.590 1.00 87.56 192 PHE A CA 1
ATOM 1619 C C . PHE A 1 192 ? 4.196 -4.391 -9.142 1.00 87.56 192 PHE A C 1
ATOM 1621 O O . PHE A 1 192 ? 3.578 -3.381 -8.822 1.00 87.56 192 PHE A O 1
ATOM 1628 N N . ILE A 1 193 ? 4.992 -5.007 -8.270 1.00 89.19 193 ILE A N 1
ATOM 1629 C CA . ILE A 1 193 ? 5.072 -4.602 -6.859 1.00 89.19 193 ILE A CA 1
ATOM 1630 C C . ILE A 1 193 ? 5.660 -3.192 -6.718 1.00 89.19 193 ILE A C 1
ATOM 1632 O O . ILE A 1 193 ? 5.225 -2.422 -5.858 1.00 89.19 193 ILE A O 1
ATOM 1636 N N . SER A 1 194 ? 6.609 -2.819 -7.582 1.00 92.94 194 SER A N 1
ATOM 1637 C CA . SER A 1 194 ? 7.162 -1.462 -7.585 1.00 92.94 194 SER A CA 1
ATOM 1638 C C . SER A 1 194 ? 6.078 -0.413 -7.829 1.00 92.94 194 SER A C 1
ATOM 1640 O O . SER A 1 194 ? 5.990 0.557 -7.079 1.00 92.94 194 SER A O 1
ATOM 1642 N N . ASN A 1 195 ? 5.206 -0.657 -8.810 1.00 87.94 195 ASN A N 1
ATOM 1643 C CA . ASN A 1 195 ? 4.084 0.217 -9.139 1.00 87.94 195 ASN A CA 1
ATOM 1644 C C . ASN A 1 195 ? 3.042 0.311 -8.027 1.00 87.94 195 ASN A C 1
ATOM 1646 O O . ASN A 1 195 ? 2.582 1.403 -7.712 1.00 87.94 195 ASN A O 1
ATOM 1650 N N . PHE A 1 196 ? 2.647 -0.832 -7.470 1.00 84.62 196 PHE A N 1
ATOM 1651 C CA . PHE A 1 196 ? 1.488 -0.920 -6.580 1.00 84.62 196 PHE A CA 1
ATOM 1652 C C . PHE A 1 196 ? 1.806 -0.655 -5.106 1.00 84.62 196 PHE A C 1
ATOM 1654 O O . PHE A 1 196 ? 0.887 -0.396 -4.332 1.00 84.62 196 PHE A O 1
ATOM 1661 N N . LEU A 1 197 ? 3.079 -0.745 -4.710 1.00 89.88 197 LEU A N 1
ATOM 1662 C CA . LEU A 1 197 ? 3.489 -0.624 -3.313 1.00 89.88 197 LEU A CA 1
ATOM 1663 C C . LEU A 1 197 ? 4.725 0.259 -3.142 1.00 89.88 197 LEU A C 1
ATOM 1665 O O . LEU A 1 197 ? 4.682 1.228 -2.390 1.00 89.88 197 LEU A O 1
ATOM 1669 N N . ILE A 1 198 ? 5.838 -0.052 -3.815 1.00 94.88 198 ILE A N 1
ATOM 1670 C CA . ILE A 1 198 ? 7.131 0.564 -3.461 1.00 94.88 198 ILE A CA 1
ATOM 1671 C C . ILE A 1 198 ? 7.195 2.050 -3.823 1.00 94.88 198 ILE A C 1
ATOM 1673 O O . ILE A 1 198 ? 7.729 2.837 -3.040 1.00 94.88 198 ILE A O 1
ATOM 1677 N N . CYS A 1 199 ? 6.622 2.460 -4.958 1.00 93.25 199 CYS A N 1
ATOM 1678 C CA . CYS A 1 199 ? 6.523 3.876 -5.308 1.00 93.25 199 CYS A CA 1
ATOM 1679 C C . CYS A 1 199 ? 5.764 4.678 -4.240 1.00 93.25 199 CYS A C 1
ATOM 1681 O O . CYS A 1 199 ? 6.221 5.746 -3.849 1.00 93.25 199 CYS A O 1
ATOM 1683 N N . ASP A 1 200 ? 4.648 4.157 -3.733 1.00 91.25 200 ASP A N 1
ATOM 1684 C CA . ASP A 1 200 ? 3.849 4.826 -2.700 1.00 91.25 200 ASP A CA 1
ATOM 1685 C C . ASP A 1 200 ? 4.446 4.703 -1.288 1.00 91.25 200 ASP A C 1
ATOM 1687 O O . ASP A 1 200 ? 4.172 5.530 -0.418 1.00 91.25 200 ASP A O 1
ATOM 1691 N N . LEU A 1 201 ? 5.311 3.716 -1.055 1.00 93.44 201 LEU A N 1
ATOM 1692 C CA . LEU A 1 201 ? 6.069 3.586 0.186 1.00 93.44 201 LEU A CA 1
ATOM 1693 C C . LEU A 1 201 ? 7.221 4.603 0.270 1.00 93.44 201 LEU A C 1
ATOM 1695 O O . LEU A 1 201 ? 7.550 5.066 1.358 1.00 93.44 201 LEU A O 1
ATOM 1699 N N . PHE A 1 202 ? 7.824 4.992 -0.859 1.00 95.19 202 PHE A N 1
ATOM 1700 C CA . PHE A 1 202 ? 9.004 5.868 -0.891 1.00 95.19 202 PHE A CA 1
ATOM 1701 C C . PHE A 1 202 ? 8.837 7.208 -0.138 1.00 95.19 202 PHE A C 1
ATOM 1703 O O . PHE A 1 202 ? 9.718 7.536 0.662 1.00 95.19 202 PHE A O 1
ATOM 1710 N N . PRO A 1 203 ? 7.740 7.981 -0.295 1.00 92.56 203 PRO A N 1
ATOM 1711 C CA . PRO A 1 203 ? 7.568 9.227 0.456 1.00 92.56 203 PRO A CA 1
ATOM 1712 C C . PRO A 1 203 ? 7.389 9.013 1.967 1.00 92.56 203 PRO A C 1
ATOM 1714 O O . PRO A 1 203 ? 7.708 9.904 2.755 1.00 92.56 203 PRO A O 1
ATOM 1717 N N . ILE A 1 204 ? 6.912 7.838 2.395 1.00 92.38 204 ILE A N 1
ATOM 1718 C CA . ILE A 1 204 ? 6.791 7.484 3.819 1.00 92.38 204 ILE A CA 1
ATOM 1719 C C . ILE A 1 204 ? 8.186 7.324 4.433 1.00 92.38 204 ILE A C 1
ATOM 1721 O O . ILE A 1 204 ? 8.422 7.721 5.570 1.00 92.38 204 ILE A O 1
ATOM 1725 N N . THR A 1 205 ? 9.164 6.841 3.664 1.00 93.31 205 THR A N 1
ATOM 1726 C CA . THR A 1 205 ? 10.523 6.639 4.176 1.00 93.31 205 THR A CA 1
ATOM 1727 C C . THR A 1 205 ? 11.373 7.911 4.207 1.00 93.31 205 THR A C 1
ATOM 1729 O O . THR A 1 205 ? 12.531 7.814 4.604 1.00 93.31 205 THR A O 1
ATOM 1732 N N . LYS A 1 206 ? 10.865 9.088 3.792 1.00 91.88 206 LYS A N 1
ATOM 1733 C CA . LYS A 1 206 ? 11.698 10.289 3.546 1.00 91.88 206 LYS A CA 1
ATOM 1734 C C . LYS A 1 206 ? 12.545 10.721 4.748 1.00 91.88 206 LYS A C 1
ATOM 1736 O O . LYS A 1 206 ? 13.636 11.229 4.546 1.00 91.88 206 LYS A O 1
ATOM 1741 N N . ASN A 1 207 ? 12.044 10.525 5.969 1.00 89.81 207 ASN A N 1
ATOM 1742 C CA . ASN A 1 207 ? 12.727 10.943 7.198 1.00 89.81 207 ASN A CA 1
ATOM 1743 C C . ASN A 1 207 ? 13.783 9.917 7.665 1.00 89.81 207 ASN A C 1
ATOM 1745 O O . ASN A 1 207 ? 14.383 10.083 8.715 1.00 89.81 207 ASN A O 1
ATOM 1749 N N . ASN A 1 208 ? 14.008 8.839 6.903 1.00 93.19 208 ASN A N 1
ATOM 1750 C CA . ASN A 1 208 ? 14.961 7.779 7.224 1.00 93.19 208 ASN A CA 1
ATOM 1751 C C . ASN A 1 208 ? 15.942 7.626 6.057 1.00 93.19 208 ASN A C 1
ATOM 1753 O O . ASN A 1 208 ? 15.763 6.753 5.203 1.00 93.19 208 ASN A O 1
ATOM 1757 N N . ASP A 1 209 ? 16.971 8.477 6.011 1.00 91.44 209 ASP A N 1
ATOM 1758 C CA . ASP A 1 209 ? 17.885 8.619 4.865 1.00 91.44 209 ASP A CA 1
ATOM 1759 C C . ASP A 1 209 ? 18.431 7.284 4.346 1.00 91.44 209 ASP A C 1
ATOM 1761 O O . ASP A 1 209 ? 18.410 7.025 3.142 1.00 91.44 209 ASP A O 1
ATOM 1765 N N . GLY A 1 210 ? 18.871 6.394 5.241 1.00 94.62 210 GLY A N 1
ATOM 1766 C CA . GLY A 1 210 ? 19.409 5.086 4.857 1.00 94.62 210 GLY A CA 1
ATOM 1767 C C . GLY A 1 210 ? 18.398 4.226 4.090 1.00 94.62 210 GLY A C 1
ATOM 1768 O O . GLY A 1 210 ? 18.709 3.701 3.018 1.00 94.62 210 GLY A O 1
ATOM 1769 N N . VAL A 1 211 ? 17.168 4.122 4.602 1.00 95.81 211 VAL A N 1
ATOM 1770 C CA . VAL A 1 211 ? 16.090 3.354 3.960 1.00 95.81 211 VAL A CA 1
ATOM 1771 C C . VAL A 1 211 ? 15.595 4.060 2.702 1.00 95.81 211 VAL A C 1
ATOM 1773 O O . VAL A 1 211 ? 15.423 3.411 1.672 1.00 95.81 211 VAL A O 1
ATOM 1776 N N . ASN A 1 212 ? 15.429 5.384 2.737 1.00 96.44 212 ASN A N 1
ATOM 1777 C CA . ASN A 1 212 ? 14.993 6.164 1.582 1.00 96.44 212 ASN A CA 1
ATOM 1778 C C . ASN A 1 212 ? 15.948 6.024 0.393 1.00 96.44 212 ASN A C 1
ATOM 1780 O O . ASN A 1 212 ? 15.506 5.751 -0.724 1.00 96.44 212 ASN A O 1
ATOM 1784 N N . GLN A 1 213 ? 17.259 6.116 0.632 1.00 96.94 213 GLN A N 1
ATOM 1785 C CA . GLN A 1 213 ? 18.257 5.902 -0.412 1.00 96.94 213 GLN A CA 1
ATOM 1786 C C . GLN A 1 213 ? 18.243 4.463 -0.935 1.00 96.94 213 GLN A C 1
ATOM 1788 O O . GLN A 1 213 ? 18.441 4.254 -2.133 1.00 96.94 213 GLN A O 1
ATOM 1793 N N . ASN A 1 214 ? 17.985 3.469 -0.080 1.00 97.44 214 ASN A N 1
ATOM 1794 C CA . ASN A 1 214 ? 17.867 2.080 -0.517 1.00 97.44 214 ASN A CA 1
ATOM 1795 C C . ASN A 1 214 ? 16.644 1.866 -1.430 1.00 97.44 214 ASN A C 1
ATOM 1797 O O . ASN A 1 214 ? 16.786 1.326 -2.526 1.00 97.44 214 ASN A O 1
ATOM 1801 N N . VAL A 1 215 ? 15.467 2.367 -1.032 1.00 97.38 215 VAL A N 1
ATOM 1802 C CA . VAL A 1 215 ? 14.239 2.326 -1.849 1.00 97.38 215 VAL A CA 1
ATOM 1803 C C . VAL A 1 215 ? 14.457 3.037 -3.188 1.00 97.38 215 VAL A C 1
ATOM 1805 O O . VAL A 1 215 ? 14.111 2.500 -4.240 1.00 97.38 215 VAL A O 1
ATOM 1808 N N . LYS A 1 216 ? 15.090 4.219 -3.173 1.00 97.94 216 LYS A N 1
ATOM 1809 C CA . LYS A 1 216 ? 15.404 4.987 -4.386 1.00 97.94 216 LYS A CA 1
ATOM 1810 C C . LYS A 1 21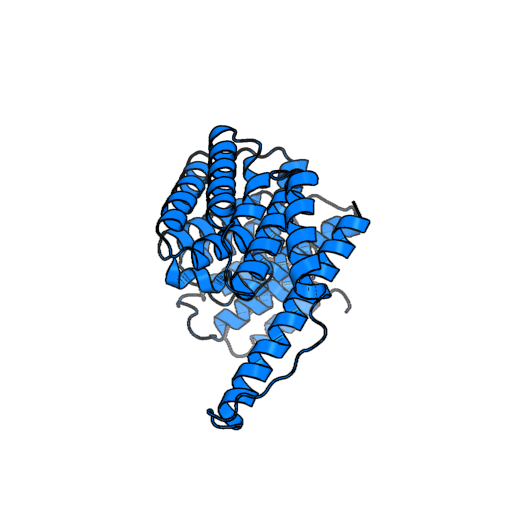6 ? 16.307 4.206 -5.340 1.00 97.94 216 LYS A C 1
ATOM 1812 O O . LYS A 1 216 ? 16.005 4.118 -6.528 1.00 97.94 216 LYS A O 1
ATOM 1817 N N . LYS A 1 217 ? 17.396 3.618 -4.831 1.00 97.88 217 LYS A N 1
ATOM 1818 C CA . LYS A 1 217 ? 18.321 2.784 -5.621 1.00 97.88 217 LYS A CA 1
ATOM 1819 C C . LYS A 1 217 ? 17.621 1.561 -6.205 1.00 97.88 217 LYS A C 1
ATOM 1821 O O . LYS A 1 217 ? 17.842 1.238 -7.368 1.00 97.88 217 LYS A O 1
ATOM 1826 N N . PHE A 1 218 ? 16.768 0.909 -5.418 1.00 97.88 218 PHE A N 1
ATOM 1827 C CA . PHE A 1 218 ? 15.955 -0.209 -5.885 1.00 97.88 218 PHE A CA 1
ATOM 1828 C C . PHE A 1 218 ? 15.049 0.205 -7.056 1.00 97.88 218 PHE A C 1
ATOM 1830 O O . PHE A 1 218 ? 15.101 -0.428 -8.108 1.00 97.88 218 PHE A O 1
ATOM 1837 N N . LEU A 1 219 ? 14.288 1.297 -6.923 1.00 98.00 219 LEU A N 1
ATOM 1838 C CA . LEU A 1 219 ? 13.390 1.770 -7.983 1.00 98.00 219 LEU A CA 1
ATOM 1839 C C . LEU A 1 219 ? 14.147 2.153 -9.264 1.00 98.00 219 LEU A C 1
ATOM 1841 O O . LEU A 1 219 ? 13.707 1.793 -10.355 1.00 98.00 219 LEU A O 1
ATOM 1845 N N . PHE A 1 220 ? 15.309 2.809 -9.151 1.00 98.00 220 PHE A N 1
ATOM 1846 C CA . PHE A 1 220 ? 16.169 3.077 -10.310 1.00 98.00 220 PHE A CA 1
ATOM 1847 C C . PHE A 1 220 ? 16.653 1.798 -10.990 1.00 98.00 220 PHE A C 1
ATOM 1849 O O . PHE A 1 220 ? 16.576 1.714 -12.209 1.00 98.00 220 PHE A O 1
ATOM 1856 N N . ASN A 1 221 ? 17.084 0.788 -10.231 1.00 97.06 221 ASN A N 1
ATOM 1857 C CA . ASN A 1 221 ? 17.515 -0.490 -10.800 1.00 97.06 221 ASN A CA 1
ATOM 1858 C C . ASN A 1 221 ? 16.385 -1.158 -11.606 1.00 97.06 221 ASN A C 1
ATOM 1860 O O . ASN A 1 221 ? 16.592 -1.558 -12.753 1.00 97.06 221 ASN A O 1
ATOM 1864 N N . ILE A 1 222 ? 15.167 -1.217 -11.050 1.00 96.81 222 ILE A N 1
ATOM 1865 C CA . ILE A 1 222 ? 14.006 -1.764 -11.770 1.00 96.81 222 ILE A CA 1
ATOM 1866 C C . ILE A 1 222 ? 13.713 -0.950 -13.034 1.00 96.81 222 ILE A C 1
ATOM 1868 O O . ILE A 1 222 ? 13.487 -1.535 -14.094 1.00 96.81 222 ILE A O 1
ATOM 1872 N N . TRP A 1 223 ? 13.746 0.379 -12.950 1.00 96.94 223 TRP A N 1
ATOM 1873 C CA . TRP A 1 223 ? 13.504 1.258 -14.091 1.00 96.94 223 TRP A CA 1
ATOM 1874 C C . TRP A 1 223 ? 14.575 1.100 -15.186 1.00 96.94 223 TRP A C 1
ATOM 1876 O O . TRP A 1 223 ? 14.251 0.848 -16.341 1.00 96.94 223 TRP A O 1
ATOM 1886 N N . GLU A 1 224 ? 15.864 1.138 -14.860 1.00 95.81 224 GLU A N 1
ATOM 1887 C CA . GLU A 1 224 ? 16.945 1.009 -15.849 1.00 95.81 224 GLU A CA 1
ATOM 1888 C C . GLU A 1 224 ? 16.954 -0.362 -16.535 1.00 95.81 224 GLU A C 1
ATOM 1890 O O . GLU A 1 224 ? 17.051 -0.452 -17.762 1.00 95.81 224 GLU A O 1
ATOM 1895 N N . LYS A 1 225 ? 16.771 -1.438 -15.763 1.00 94.00 225 LYS A N 1
ATOM 1896 C CA . LYS A 1 225 ? 16.720 -2.813 -16.281 1.00 94.00 225 LYS A CA 1
ATOM 1897 C C . LYS A 1 225 ? 15.592 -3.018 -17.299 1.00 94.00 225 LYS A C 1
ATOM 1899 O O . LYS A 1 225 ? 15.716 -3.852 -18.195 1.00 94.00 225 LYS A O 1
ATOM 1904 N N . ASN A 1 226 ? 14.507 -2.253 -17.184 1.00 92.94 226 ASN A N 1
ATOM 1905 C CA . ASN A 1 226 ? 13.300 -2.388 -17.998 1.00 92.94 226 ASN A CA 1
ATOM 1906 C C . ASN A 1 226 ? 13.219 -1.397 -19.165 1.00 92.94 226 ASN A C 1
ATOM 1908 O O . ASN A 1 226 ? 12.144 -1.170 -19.720 1.00 92.94 226 ASN A O 1
ATOM 1912 N N . GLN A 1 227 ? 14.355 -0.832 -19.586 1.00 90.50 227 GLN A N 1
ATOM 1913 C CA . GLN A 1 227 ? 14.400 0.041 -20.760 1.00 90.50 227 GLN A CA 1
ATOM 1914 C C . GLN A 1 227 ? 14.129 -0.693 -22.088 1.00 90.50 227 GLN A C 1
ATOM 1916 O O . GLN A 1 227 ? 13.559 -0.118 -23.012 1.00 90.50 227 GLN A O 1
ATOM 1921 N N . ASN A 1 228 ? 14.483 -1.977 -22.179 1.00 89.19 228 ASN A N 1
ATOM 1922 C CA . ASN A 1 228 ? 14.420 -2.759 -23.420 1.00 89.19 228 ASN A CA 1
ATOM 1923 C C . ASN A 1 228 ? 13.125 -3.580 -23.543 1.00 89.19 228 ASN A C 1
ATOM 1925 O O . ASN A 1 228 ? 13.151 -4.812 -23.556 1.00 89.19 228 ASN A O 1
ATOM 1929 N N . ARG A 1 229 ? 11.991 -2.883 -23.634 1.00 91.56 229 ARG A N 1
ATOM 1930 C CA . ARG A 1 229 ? 10.634 -3.455 -23.704 1.00 91.56 229 ARG A CA 1
ATOM 1931 C C . ARG A 1 229 ? 10.322 -3.963 -25.110 1.00 91.56 229 ARG A C 1
ATOM 1933 O O . ARG A 1 229 ? 10.584 -3.273 -26.097 1.00 91.56 229 ARG A O 1
ATOM 1940 N N . LYS A 1 230 ? 9.737 -5.155 -25.220 1.00 88.00 230 LYS A N 1
ATOM 1941 C CA . LYS A 1 230 ? 9.411 -5.807 -26.502 1.00 88.00 230 LYS A CA 1
ATOM 1942 C C . LYS A 1 230 ? 7.911 -5.917 -26.740 1.00 88.00 230 LYS A C 1
ATOM 1944 O O . LYS A 1 230 ? 7.477 -5.936 -27.891 1.00 88.00 230 LYS A O 1
ATOM 1949 N N . THR A 1 231 ? 7.129 -5.992 -25.672 1.00 86.38 231 THR A N 1
ATOM 1950 C CA . THR A 1 231 ? 5.677 -6.172 -25.717 1.00 86.38 231 THR A CA 1
ATOM 1951 C C . THR A 1 231 ? 4.943 -4.906 -25.283 1.00 86.38 231 THR A C 1
ATOM 1953 O O . THR A 1 231 ? 5.496 -4.037 -24.613 1.00 86.38 231 THR A O 1
ATOM 1956 N N . ILE A 1 232 ? 3.670 -4.803 -25.663 1.00 84.00 232 ILE A N 1
ATOM 1957 C CA . ILE A 1 232 ? 2.809 -3.689 -25.253 1.00 84.00 232 ILE A CA 1
ATOM 1958 C C . ILE A 1 232 ? 2.532 -3.713 -23.741 1.00 84.00 232 ILE A C 1
ATOM 1960 O O . ILE A 1 232 ? 2.485 -2.660 -23.123 1.00 84.00 232 ILE A O 1
ATOM 1964 N N . GLN A 1 233 ? 2.443 -4.895 -23.124 1.00 85.12 233 GLN A N 1
ATOM 1965 C CA . GLN A 1 233 ? 2.258 -5.037 -21.677 1.00 85.12 233 GLN A CA 1
ATOM 1966 C C . GLN A 1 233 ? 3.482 -4.536 -20.898 1.00 85.12 233 GLN A C 1
ATOM 1968 O O . GLN A 1 233 ? 3.339 -3.889 -19.863 1.00 85.12 233 GLN A O 1
ATOM 1973 N N . GLU A 1 234 ? 4.691 -4.798 -21.406 1.00 89.94 234 GLU A N 1
ATOM 1974 C CA . GLU A 1 234 ? 5.921 -4.234 -20.840 1.00 89.94 234 GLU A CA 1
ATOM 1975 C C . GLU A 1 234 ? 5.958 -2.707 -20.989 1.00 89.94 234 GLU A C 1
ATOM 1977 O O . GLU A 1 234 ? 6.380 -2.020 -20.061 1.00 89.94 234 GLU A O 1
ATOM 1982 N N . ASP A 1 235 ? 5.478 -2.161 -22.113 1.00 90.56 235 ASP A N 1
ATOM 1983 C CA . ASP A 1 235 ? 5.339 -0.710 -22.292 1.00 90.56 235 ASP A CA 1
ATOM 1984 C C . ASP A 1 235 ? 4.323 -0.088 -21.327 1.00 90.56 235 ASP A C 1
ATOM 1986 O O . ASP A 1 235 ? 4.619 0.947 -20.734 1.00 90.56 235 ASP A O 1
ATOM 1990 N N . GLU A 1 236 ? 3.163 -0.716 -21.117 1.00 88.19 236 GLU A N 1
ATOM 1991 C CA . GLU A 1 236 ? 2.159 -0.262 -20.145 1.00 88.19 236 GLU A CA 1
ATOM 1992 C C . GLU A 1 236 ? 2.733 -0.230 -18.725 1.00 88.19 236 GLU A C 1
ATOM 1994 O O . GLU A 1 236 ? 2.670 0.792 -18.036 1.00 88.19 236 GLU A O 1
ATOM 1999 N N . ALA A 1 237 ? 3.329 -1.344 -18.293 1.00 89.31 237 ALA A N 1
ATOM 2000 C CA . ALA A 1 237 ? 3.879 -1.482 -16.951 1.00 89.31 237 ALA A CA 1
ATOM 2001 C C . ALA A 1 237 ? 5.032 -0.497 -16.704 1.00 89.31 237 ALA A C 1
ATOM 2003 O O . ALA A 1 237 ? 5.149 0.071 -15.613 1.00 89.31 237 ALA A O 1
ATOM 2004 N N . TYR A 1 238 ? 5.857 -0.262 -17.726 1.00 93.75 238 TYR A N 1
ATOM 2005 C CA . TYR A 1 238 ? 6.966 0.678 -17.661 1.00 93.75 238 TYR A CA 1
ATOM 2006 C C . TYR A 1 238 ? 6.527 2.140 -17.687 1.00 93.75 238 TYR A C 1
ATOM 2008 O O . TYR A 1 238 ? 7.093 2.960 -16.959 1.00 93.75 238 TYR A O 1
ATOM 2016 N N . LEU A 1 239 ? 5.522 2.486 -18.497 1.00 92.62 239 LEU A N 1
ATOM 2017 C CA . LEU A 1 239 ? 4.938 3.825 -18.503 1.00 92.62 239 LEU A CA 1
ATOM 2018 C C . LEU A 1 239 ? 4.359 4.156 -17.130 1.00 92.62 239 LEU A C 1
ATOM 2020 O O . LEU A 1 239 ? 4.631 5.231 -16.600 1.00 92.62 239 LEU A O 1
ATOM 2024 N N . LEU A 1 240 ? 3.629 3.209 -16.532 1.00 91.06 240 LEU A N 1
ATOM 2025 C CA . LEU A 1 240 ? 3.073 3.362 -15.192 1.00 91.06 240 LEU A CA 1
ATOM 2026 C C . LEU A 1 240 ? 4.177 3.544 -14.138 1.00 91.06 240 LEU A C 1
ATOM 2028 O O . LEU A 1 240 ? 4.078 4.451 -13.315 1.00 91.06 240 LEU A O 1
ATOM 2032 N N . LEU A 1 241 ? 5.2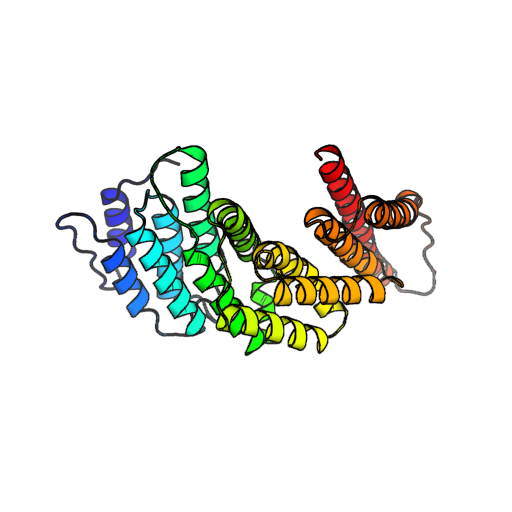61 2.762 -14.213 1.00 94.25 241 LEU A N 1
ATOM 2033 C CA . LEU A 1 241 ? 6.412 2.905 -13.311 1.00 94.25 241 LEU A CA 1
ATOM 2034 C C . LEU A 1 241 ? 7.085 4.262 -13.463 1.00 94.25 241 LEU A C 1
ATOM 2036 O O . LEU A 1 241 ? 7.345 4.940 -12.473 1.00 94.25 241 LEU A O 1
ATOM 2040 N N . THR A 1 242 ? 7.316 4.685 -14.702 1.00 94.81 242 THR A N 1
ATOM 2041 C CA . THR A 1 242 ? 7.934 5.979 -15.000 1.00 94.81 242 THR A CA 1
ATOM 2042 C C . THR A 1 242 ? 7.057 7.125 -14.491 1.00 94.81 242 THR A C 1
ATOM 2044 O O . THR A 1 242 ? 7.563 8.039 -13.843 1.00 94.81 242 THR A O 1
ATOM 2047 N N . TYR A 1 243 ? 5.742 7.062 -14.719 1.00 92.44 243 TYR A N 1
ATOM 2048 C CA . TYR A 1 243 ? 4.784 8.035 -14.193 1.00 92.44 243 TYR A CA 1
ATOM 2049 C C . TYR A 1 243 ? 4.804 8.078 -12.659 1.00 92.44 243 TYR A C 1
ATOM 2051 O O . TYR A 1 243 ? 4.951 9.148 -12.071 1.00 92.44 243 TYR A O 1
ATOM 2059 N N . ASN A 1 244 ? 4.725 6.920 -12.002 1.00 90.44 244 ASN A N 1
ATOM 2060 C CA . ASN A 1 244 ? 4.712 6.834 -10.545 1.00 90.44 244 ASN A CA 1
ATOM 2061 C C . ASN A 1 244 ? 6.009 7.357 -9.923 1.00 90.44 244 ASN A C 1
ATOM 2063 O O . ASN A 1 244 ? 5.949 8.094 -8.941 1.00 90.44 244 ASN A O 1
ATOM 2067 N N . MET A 1 245 ? 7.168 7.025 -10.501 1.00 95.88 245 MET A N 1
ATOM 2068 C CA . MET A 1 245 ? 8.468 7.531 -10.054 1.00 95.88 245 MET A CA 1
ATOM 2069 C C . MET A 1 245 ? 8.629 9.039 -10.292 1.00 95.88 245 MET A C 1
ATOM 2071 O O . MET A 1 245 ? 9.302 9.703 -9.503 1.00 95.88 245 MET A O 1
ATOM 2075 N N . HIS A 1 246 ? 8.016 9.591 -11.342 1.00 93.44 246 HIS A N 1
ATOM 2076 C CA . HIS A 1 246 ? 7.978 11.035 -11.565 1.00 93.44 246 HIS A CA 1
ATOM 2077 C C . HIS A 1 246 ? 7.112 11.745 -10.519 1.00 93.44 246 HIS A C 1
ATOM 2079 O O . HIS A 1 246 ? 7.592 12.660 -9.854 1.00 93.44 246 HIS A O 1
ATOM 2085 N N . ARG A 1 247 ? 5.887 11.250 -10.296 1.00 89.69 247 ARG A N 1
ATOM 2086 C CA . ARG A 1 247 ? 4.927 11.781 -9.311 1.00 89.69 247 ARG A CA 1
ATOM 2087 C C . ARG A 1 247 ? 5.525 11.901 -7.905 1.00 89.69 247 ARG A C 1
ATOM 2089 O O . ARG A 1 247 ? 5.219 12.837 -7.179 1.00 89.69 247 ARG A O 1
ATOM 2096 N N . ILE A 1 248 ? 6.375 10.952 -7.511 1.00 90.38 248 ILE A N 1
ATOM 2097 C CA . ILE A 1 248 ? 7.030 10.937 -6.190 1.00 90.38 248 ILE A CA 1
ATOM 2098 C C . ILE A 1 248 ? 8.400 11.641 -6.169 1.00 90.38 248 ILE A C 1
ATOM 2100 O O . ILE A 1 248 ? 9.128 11.539 -5.183 1.00 90.38 248 ILE A O 1
ATOM 2104 N N . GLY A 1 249 ? 8.783 12.328 -7.250 1.00 91.06 249 GLY A N 1
ATOM 2105 C CA . GLY A 1 249 ? 10.005 13.132 -7.325 1.00 91.06 249 GLY A CA 1
ATOM 2106 C C . GLY A 1 249 ? 11.310 12.340 -7.458 1.00 91.06 249 GLY A C 1
ATOM 2107 O O . GLY A 1 249 ? 12.384 12.889 -7.211 1.00 91.06 249 GLY A O 1
ATOM 2108 N N . ILE A 1 250 ? 11.257 11.056 -7.833 1.00 95.50 250 ILE A N 1
ATOM 2109 C CA . ILE A 1 250 ? 12.469 10.275 -8.131 1.00 95.50 250 ILE A CA 1
ATOM 2110 C C . ILE A 1 250 ? 12.979 10.587 -9.537 1.00 95.50 250 ILE A C 1
ATOM 2112 O O . ILE A 1 250 ? 14.182 10.795 -9.707 1.00 95.50 250 ILE A O 1
ATOM 2116 N N . LEU A 1 251 ? 12.080 10.613 -10.525 1.00 95.94 251 LEU A N 1
ATOM 2117 C CA . LEU A 1 251 ? 12.404 11.007 -11.896 1.00 95.94 251 LEU A CA 1
ATOM 2118 C C . LEU A 1 251 ? 12.070 12.478 -12.120 1.00 95.94 251 LEU A C 1
ATOM 2120 O O . LEU A 1 251 ? 11.006 12.958 -11.722 1.00 95.94 251 LEU A O 1
ATOM 2124 N N . ASN A 1 252 ? 12.963 13.181 -12.810 1.00 94.06 252 ASN A N 1
ATOM 2125 C CA . ASN A 1 252 ? 12.688 14.539 -13.262 1.00 94.06 252 ASN A CA 1
ATOM 2126 C C . ASN A 1 252 ? 11.774 14.538 -14.506 1.00 94.06 252 ASN A C 1
ATOM 2128 O O . ASN A 1 252 ? 11.550 13.504 -15.145 1.00 94.06 252 ASN A O 1
ATOM 2132 N N . SER A 1 253 ? 11.252 15.713 -14.861 1.00 91.06 253 SER A N 1
ATOM 2133 C CA . SER A 1 253 ? 10.329 15.857 -15.991 1.00 91.06 253 SER A CA 1
ATOM 2134 C C . SER A 1 253 ? 10.956 15.469 -17.330 1.00 91.06 253 SER A C 1
ATOM 2136 O O . SER A 1 253 ? 10.259 14.914 -18.169 1.00 91.06 253 SER A O 1
ATOM 2138 N N . GLU A 1 254 ? 12.257 15.696 -17.538 1.00 94.56 254 GLU A N 1
ATOM 2139 C CA . GLU A 1 254 ? 12.952 15.321 -18.779 1.00 94.56 254 GLU A CA 1
ATOM 2140 C C . GLU A 1 254 ? 12.995 13.795 -18.958 1.00 94.56 254 GLU A C 1
ATOM 2142 O O . GLU A 1 254 ? 12.640 13.272 -20.018 1.00 94.56 254 GLU A O 1
ATOM 2147 N N . GLN A 1 255 ? 13.364 13.068 -17.900 1.00 94.81 255 GLN A N 1
ATOM 2148 C CA . GLN A 1 255 ? 13.389 11.606 -17.878 1.00 94.81 255 GLN A CA 1
ATOM 2149 C C . GLN A 1 255 ? 11.999 11.025 -18.147 1.00 94.81 255 GLN A C 1
ATOM 2151 O O . GLN A 1 255 ? 11.862 10.115 -18.965 1.00 94.81 255 GLN A O 1
ATOM 2156 N N . TYR A 1 256 ? 10.968 11.570 -17.499 1.00 92.69 256 TYR A N 1
ATOM 2157 C CA . TYR A 1 256 ? 9.585 11.156 -17.718 1.00 92.69 256 TYR A CA 1
ATOM 2158 C C . TYR A 1 256 ? 9.109 11.455 -19.146 1.00 92.69 256 TYR A C 1
ATOM 2160 O O . TYR A 1 256 ? 8.622 10.557 -19.836 1.00 92.69 256 TYR A O 1
ATOM 2168 N N . GLN A 1 257 ? 9.296 12.690 -19.620 1.00 90.31 257 GLN A N 1
ATOM 2169 C CA . GLN A 1 257 ? 8.847 13.133 -20.941 1.00 90.31 257 GLN A CA 1
ATOM 2170 C C . GLN A 1 257 ? 9.493 12.332 -22.064 1.00 90.31 257 GLN A C 1
ATOM 2172 O O . GLN A 1 257 ? 8.808 11.970 -23.018 1.00 90.31 257 GLN A O 1
ATOM 2177 N N . LYS A 1 258 ? 10.783 12.002 -21.944 1.00 94.56 258 LYS A N 1
ATOM 2178 C CA . LYS A 1 258 ? 11.481 11.165 -22.923 1.00 94.56 258 LYS A CA 1
ATOM 2179 C C . LYS A 1 258 ? 10.746 9.842 -23.150 1.00 94.56 258 LYS A C 1
ATOM 2181 O O . LYS A 1 258 ? 10.463 9.491 -24.293 1.00 94.56 258 LYS A O 1
ATOM 2186 N N . ILE A 1 259 ? 10.400 9.143 -22.069 1.00 92.88 259 ILE A N 1
ATOM 2187 C CA . ILE A 1 259 ? 9.685 7.862 -22.132 1.00 92.88 259 ILE A CA 1
ATOM 2188 C C . ILE A 1 259 ? 8.241 8.057 -22.602 1.00 92.88 259 ILE A C 1
ATOM 2190 O O . ILE A 1 259 ? 7.760 7.315 -23.458 1.00 92.88 259 ILE A O 1
ATOM 2194 N N . PHE A 1 260 ? 7.549 9.070 -22.078 1.00 89.62 260 PHE A N 1
ATOM 2195 C CA . PHE A 1 260 ? 6.177 9.374 -22.473 1.00 89.62 260 PHE A CA 1
ATOM 2196 C C . PHE A 1 260 ? 6.069 9.635 -23.983 1.00 89.62 260 PHE A C 1
ATOM 2198 O O . PHE A 1 260 ? 5.214 9.051 -24.644 1.00 89.62 260 PHE A O 1
ATOM 2205 N N . PHE A 1 261 ? 6.954 10.459 -24.554 1.00 89.75 261 PHE A N 1
ATOM 2206 C CA . PHE A 1 261 ? 6.952 10.755 -25.987 1.00 89.75 261 PHE A CA 1
ATOM 2207 C C . PHE A 1 261 ? 7.412 9.575 -26.843 1.00 89.75 261 PHE A C 1
ATOM 2209 O O . PHE A 1 261 ? 6.846 9.369 -27.915 1.00 89.75 261 PHE A O 1
ATOM 2216 N N . GLU A 1 262 ? 8.380 8.777 -26.381 1.00 92.75 262 GLU A N 1
ATOM 2217 C CA . GLU A 1 262 ? 8.768 7.521 -27.036 1.00 92.75 262 GLU A CA 1
ATOM 2218 C C . GLU A 1 262 ? 7.541 6.616 -27.239 1.00 92.75 262 GLU A C 1
ATOM 2220 O O . GLU A 1 262 ? 7.243 6.209 -28.366 1.00 92.75 262 GLU A O 1
ATOM 2225 N N . LEU A 1 263 ? 6.782 6.363 -26.168 1.00 90.25 263 LEU A N 1
ATOM 2226 C CA . LEU A 1 263 ? 5.602 5.499 -26.211 1.00 90.25 263 LEU A CA 1
ATOM 2227 C C . LEU A 1 263 ? 4.428 6.157 -26.945 1.00 90.25 263 LEU A C 1
ATOM 2229 O O . LEU A 1 263 ? 3.778 5.504 -27.763 1.00 90.25 263 LEU A O 1
ATOM 2233 N N . LYS A 1 264 ? 4.194 7.460 -26.749 1.00 86.31 264 LYS A N 1
ATOM 2234 C CA . LYS A 1 264 ? 3.175 8.210 -27.497 1.00 86.31 264 LYS A CA 1
ATOM 2235 C C . LYS A 1 264 ? 3.423 8.109 -29.003 1.00 86.31 264 LYS A C 1
ATOM 2237 O O . LYS A 1 264 ? 2.506 7.761 -29.737 1.00 86.31 264 LYS A O 1
ATOM 2242 N N . ASN A 1 265 ? 4.655 8.314 -29.468 1.00 88.12 265 ASN A N 1
ATOM 2243 C CA . ASN A 1 265 ? 5.003 8.205 -30.888 1.00 88.12 265 ASN A CA 1
ATOM 2244 C C . ASN A 1 265 ? 4.886 6.767 -31.418 1.00 88.12 265 ASN A C 1
ATOM 2246 O O . ASN A 1 265 ? 4.479 6.566 -32.564 1.00 88.12 265 ASN A O 1
ATOM 2250 N N . LYS A 1 266 ? 5.213 5.764 -30.593 1.00 87.62 266 LYS A N 1
ATOM 2251 C CA . LYS A 1 266 ? 5.101 4.338 -30.940 1.00 87.62 266 LYS A CA 1
ATOM 2252 C C . LYS A 1 266 ? 3.652 3.893 -31.174 1.00 87.62 266 LYS A C 1
ATOM 2254 O O . LYS A 1 266 ? 3.423 3.043 -32.037 1.00 87.62 266 LYS A O 1
ATOM 2259 N N . TYR A 1 267 ? 2.695 4.446 -30.424 1.00 83.44 267 TYR A N 1
ATOM 2260 C CA . TYR A 1 267 ? 1.298 3.990 -30.425 1.00 83.44 267 TYR A CA 1
ATOM 2261 C C . TYR A 1 267 ? 0.311 4.941 -31.117 1.00 83.44 267 TYR A C 1
ATOM 2263 O O . TYR A 1 267 ? -0.628 4.454 -31.738 1.00 83.44 267 TYR A O 1
ATOM 2271 N N . MET A 1 268 ? 0.541 6.259 -31.121 1.00 73.62 268 MET A N 1
ATOM 2272 C CA . MET A 1 268 ? -0.336 7.224 -31.812 1.00 73.62 268 MET A CA 1
ATOM 2273 C C . MET A 1 268 ? -0.202 7.181 -33.343 1.00 73.62 268 MET A C 1
ATOM 2275 O O . MET A 1 268 ? -1.138 7.551 -34.039 1.00 73.62 268 MET A O 1
ATOM 2279 N N . ASN A 1 269 ? 0.928 6.703 -33.879 1.00 63.31 269 ASN A N 1
ATOM 2280 C CA . ASN A 1 269 ? 1.154 6.571 -35.328 1.00 63.31 269 ASN A CA 1
ATOM 2281 C C . ASN A 1 269 ? 0.668 5.230 -35.910 1.00 63.31 269 ASN A C 1
ATOM 2283 O O . ASN A 1 269 ? 0.858 4.965 -37.097 1.00 63.31 269 ASN A O 1
ATOM 2287 N N . ARG A 1 270 ? 0.063 4.355 -35.095 1.00 56.16 270 ARG A N 1
ATOM 2288 C CA . ARG A 1 270 ? -0.534 3.098 -35.563 1.00 56.16 270 ARG A CA 1
ATOM 2289 C C . ARG A 1 270 ? -1.945 3.353 -36.094 1.00 56.16 270 ARG A C 1
ATOM 2291 O O . ARG A 1 270 ? -2.920 2.868 -35.532 1.00 56.16 270 ARG A O 1
ATOM 2298 N N . GLU A 1 271 ? -2.059 4.069 -37.210 1.00 46.53 271 GLU A N 1
ATOM 2299 C CA . GLU A 1 271 ? -3.213 3.850 -38.082 1.00 46.53 271 GLU A CA 1
ATOM 2300 C C . GLU A 1 271 ? -3.175 2.382 -38.537 1.00 46.53 271 GLU A C 1
ATOM 2302 O O . GLU A 1 271 ? -2.199 1.882 -39.092 1.00 46.53 271 GLU A O 1
ATOM 2307 N N . THR A 1 272 ? -4.238 1.665 -38.195 1.00 46.88 272 THR A N 1
ATOM 2308 C CA . THR A 1 272 ? -4.510 0.242 -38.412 1.00 46.88 272 THR A CA 1
ATOM 2309 C C . THR A 1 272 ? -4.076 -0.316 -39.780 1.00 46.88 272 THR A C 1
ATOM 2311 O O . THR A 1 272 ? -4.884 -0.402 -40.705 1.00 46.88 272 THR A O 1
ATOM 2314 N N . THR A 1 273 ? -2.851 -0.833 -39.921 1.00 43.16 273 THR A N 1
ATOM 2315 C CA . THR A 1 273 ? -2.532 -1.776 -41.011 1.00 43.16 273 THR A CA 1
ATOM 2316 C C . THR A 1 273 ? -3.073 -3.164 -40.676 1.00 43.16 273 THR A C 1
ATOM 2318 O O . THR A 1 273 ? -2.394 -3.996 -40.076 1.00 43.16 273 THR A O 1
ATOM 2321 N N . LYS A 1 274 ? -4.322 -3.419 -41.081 1.00 51.28 274 LYS A N 1
ATOM 2322 C CA . LYS A 1 274 ? -4.935 -4.753 -41.093 1.00 51.28 274 LYS A CA 1
ATOM 2323 C C . LYS A 1 274 ? -4.349 -5.575 -42.245 1.00 51.28 274 LYS A C 1
ATOM 2325 O O . LYS A 1 274 ? -4.647 -5.311 -43.406 1.00 51.28 274 LYS A O 1
ATOM 2330 N N . LYS A 1 275 ? -3.551 -6.598 -41.939 1.00 45.88 275 LYS A N 1
ATOM 2331 C CA . LYS A 1 275 ? -3.277 -7.703 -42.869 1.00 45.88 275 LYS A CA 1
ATOM 2332 C C . LYS A 1 275 ? -3.529 -9.022 -42.155 1.00 45.88 275 LYS A C 1
ATOM 2334 O O . LYS A 1 275 ? -2.800 -9.382 -41.236 1.00 45.88 275 LYS A O 1
ATOM 2339 N N . PHE A 1 276 ? -4.580 -9.716 -42.577 1.00 42.91 276 PHE A N 1
ATOM 2340 C CA . PHE A 1 276 ? -4.825 -11.097 -42.185 1.00 42.91 276 PHE A CA 1
ATOM 2341 C C . PHE A 1 276 ? -3.816 -11.990 -42.905 1.00 42.91 276 PHE A C 1
ATOM 2343 O O . PHE A 1 276 ? -3.576 -11.819 -44.101 1.00 42.91 276 PHE A O 1
ATOM 2350 N N . ASN A 1 277 ? -3.199 -12.907 -42.164 1.00 50.25 277 ASN A N 1
ATOM 2351 C CA . ASN A 1 277 ? -2.281 -13.888 -42.727 1.00 50.25 277 ASN A CA 1
ATOM 2352 C C . ASN A 1 277 ? -3.087 -15.157 -43.043 1.00 50.25 277 ASN A C 1
ATOM 2354 O O . ASN A 1 277 ? -3.730 -15.696 -42.150 1.00 50.25 277 ASN A O 1
ATOM 2358 N N . ASN A 1 278 ? -3.084 -15.644 -44.283 1.00 50.44 278 ASN A N 1
ATOM 2359 C CA . ASN A 1 278 ? -3.999 -16.713 -44.731 1.00 50.44 278 ASN A CA 1
ATOM 2360 C C . ASN A 1 278 ? -3.690 -18.118 -44.162 1.00 50.44 278 ASN A C 1
ATOM 2362 O O . ASN A 1 278 ? -4.310 -19.094 -44.572 1.00 50.44 278 ASN A O 1
ATOM 2366 N N . GLU A 1 279 ? -2.739 -18.239 -43.234 1.00 55.34 279 GLU A N 1
ATOM 2367 C CA . GLU A 1 279 ? -2.211 -19.522 -42.746 1.00 55.34 279 GLU A CA 1
ATOM 2368 C C . GLU A 1 279 ? -2.755 -19.954 -41.370 1.00 55.34 279 GLU A C 1
ATOM 2370 O O . GLU A 1 279 ? -2.463 -21.062 -40.928 1.00 55.34 279 GLU A O 1
ATOM 2375 N N . GLN A 1 280 ? -3.548 -19.123 -40.676 1.00 50.41 280 GLN A N 1
ATOM 2376 C CA . GLN A 1 280 ? -4.146 -19.476 -39.375 1.00 50.41 280 GLN A CA 1
ATOM 2377 C C . GLN A 1 280 ? -5.681 -19.522 -39.425 1.00 50.41 280 GLN A C 1
ATOM 2379 O O . GLN A 1 280 ? -6.289 -18.744 -40.164 1.00 50.41 280 GLN A O 1
ATOM 2384 N N . PRO A 1 281 ? -6.328 -20.381 -38.607 1.00 61.28 281 PRO A N 1
ATOM 2385 C CA . PRO A 1 281 ? -7.778 -20.388 -38.460 1.00 61.28 281 PRO A CA 1
ATOM 2386 C C . PRO A 1 281 ? -8.295 -19.012 -38.029 1.00 61.28 281 PRO A C 1
ATOM 2388 O O . PRO A 1 281 ? -7.783 -18.402 -37.090 1.00 61.28 281 PRO A O 1
ATOM 2391 N N . ILE A 1 282 ? -9.353 -18.544 -38.692 1.00 56.66 282 ILE A N 1
ATOM 2392 C CA . ILE A 1 282 ? -9.936 -17.208 -38.493 1.00 56.66 282 ILE A CA 1
ATOM 2393 C C . ILE A 1 282 ? -10.326 -16.964 -37.021 1.00 56.66 282 ILE A C 1
ATOM 2395 O O . ILE A 1 282 ? -10.173 -15.854 -36.524 1.00 56.66 282 ILE A O 1
ATOM 2399 N N . GLN A 1 283 ? -10.764 -17.993 -36.287 1.00 46.19 283 GLN A N 1
ATOM 2400 C CA . GLN A 1 283 ? -11.139 -17.873 -34.870 1.00 46.19 283 GLN A CA 1
ATOM 2401 C C . GLN A 1 283 ? -9.947 -17.579 -33.940 1.00 46.19 283 GLN A C 1
ATOM 2403 O O . GLN A 1 283 ? -10.077 -16.743 -33.047 1.00 46.19 283 GLN A O 1
ATOM 2408 N N . ASP A 1 284 ? -8.776 -18.175 -34.180 1.00 50.62 284 ASP A N 1
ATOM 2409 C CA . ASP A 1 284 ? -7.561 -17.893 -33.398 1.00 50.62 284 ASP A CA 1
ATOM 2410 C C . ASP A 1 284 ? -7.006 -16.496 -33.699 1.00 50.62 284 ASP A C 1
ATOM 2412 O O . ASP A 1 284 ? -6.448 -15.834 -32.821 1.00 50.62 284 ASP A O 1
ATOM 2416 N N . GLN A 1 285 ? -7.187 -16.023 -34.937 1.00 53.88 285 GLN A N 1
ATOM 2417 C CA . GLN A 1 285 ? -6.848 -14.655 -35.325 1.00 53.88 285 GLN A CA 1
ATOM 2418 C C . GLN A 1 285 ? -7.781 -13.636 -34.677 1.00 53.88 285 GLN A C 1
ATOM 2420 O O . GLN A 1 285 ? -7.292 -12.627 -34.180 1.00 53.88 285 GLN A O 1
ATOM 2425 N N . LEU A 1 286 ? -9.086 -13.918 -34.621 1.00 48.38 286 LEU A N 1
ATOM 2426 C CA . LEU A 1 286 ? -10.084 -13.059 -33.980 1.00 48.38 286 LEU A CA 1
ATOM 2427 C C . LEU A 1 286 ? -9.904 -12.987 -32.460 1.00 48.38 286 LEU A C 1
ATOM 2429 O O . LEU A 1 286 ? -10.029 -11.908 -31.896 1.00 48.38 286 LEU A O 1
ATOM 2433 N N . LEU A 1 287 ? -9.566 -14.093 -31.785 1.00 49.25 287 LEU A N 1
ATOM 2434 C CA . LEU A 1 287 ? -9.302 -14.088 -30.341 1.00 49.25 287 LEU A CA 1
ATOM 2435 C C . LEU A 1 287 ? -8.006 -13.332 -30.008 1.00 49.25 287 LEU A C 1
ATOM 2437 O O . LEU A 1 287 ? -7.988 -12.496 -29.104 1.00 49.25 287 LEU A O 1
ATOM 2441 N N . LYS A 1 288 ? -6.929 -13.572 -30.773 1.00 55.78 288 LYS A N 1
ATOM 2442 C CA . LYS A 1 288 ? -5.683 -12.801 -30.645 1.00 55.78 288 LYS A CA 1
ATOM 2443 C C . LYS A 1 288 ? -5.901 -11.329 -30.971 1.00 55.78 288 LYS A C 1
ATOM 2445 O O . LYS A 1 288 ? -5.350 -10.497 -30.261 1.00 55.78 288 LYS A O 1
ATOM 2450 N N . GLN A 1 289 ? -6.710 -11.007 -31.981 1.00 51.41 289 GLN A N 1
ATOM 2451 C CA . GLN A 1 289 ? -7.105 -9.634 -32.292 1.00 51.41 289 GLN A CA 1
ATOM 2452 C C . GLN A 1 289 ? -7.915 -9.020 -31.163 1.00 51.41 289 GLN A C 1
ATOM 2454 O O . GLN A 1 289 ? -7.535 -7.959 -30.716 1.00 51.41 289 GLN A O 1
ATOM 2459 N N . ALA A 1 290 ? -8.935 -9.677 -30.616 1.00 48.00 290 ALA A N 1
ATOM 2460 C CA . ALA A 1 290 ? -9.720 -9.126 -29.511 1.00 48.00 290 ALA A CA 1
ATOM 2461 C C . ALA A 1 290 ? -8.857 -8.835 -28.265 1.00 48.00 290 ALA A C 1
ATOM 2463 O O . ALA A 1 290 ? -9.023 -7.811 -27.603 1.00 48.00 290 ALA A O 1
ATOM 2464 N N . MET A 1 291 ? -7.875 -9.696 -27.967 1.00 52.03 291 MET A N 1
ATOM 2465 C CA . MET A 1 291 ? -6.878 -9.434 -26.919 1.00 52.03 291 MET A CA 1
ATOM 2466 C C . MET A 1 291 ? -5.929 -8.283 -27.297 1.00 52.03 291 MET A C 1
ATOM 2468 O O . MET A 1 291 ? -5.604 -7.446 -26.455 1.00 52.03 291 MET A O 1
ATOM 2472 N N . GLN A 1 292 ? -5.497 -8.217 -28.559 1.00 53.69 292 GLN A N 1
ATOM 2473 C CA . GLN A 1 292 ? -4.647 -7.162 -29.118 1.00 53.69 292 GLN A CA 1
ATOM 2474 C C . GLN A 1 292 ? -5.380 -5.874 -29.501 1.00 53.69 292 GLN A C 1
ATOM 2476 O O . GLN A 1 292 ? -4.689 -4.946 -29.865 1.00 53.69 292 GLN A O 1
ATOM 2481 N N . GLU A 1 293 ? -6.705 -5.787 -29.474 1.00 48.34 293 GLU A N 1
ATOM 2482 C CA . GLU A 1 293 ? -7.492 -4.568 -29.716 1.00 48.34 293 GLU A CA 1
ATOM 2483 C C . GLU A 1 293 ? -7.778 -3.903 -28.367 1.00 48.34 293 GLU A C 1
ATOM 2485 O O . GLU A 1 293 ? -7.524 -2.715 -28.199 1.00 48.34 293 GLU A O 1
ATOM 2490 N N . ASN A 1 294 ? -8.093 -4.703 -27.341 1.00 58.00 294 ASN A N 1
ATOM 2491 C CA . ASN A 1 294 ? -8.200 -4.211 -25.967 1.00 58.00 294 ASN A CA 1
ATOM 2492 C C . ASN A 1 294 ? -6.882 -3.643 -25.409 1.00 58.00 294 ASN A C 1
ATOM 2494 O O . ASN A 1 294 ? -6.915 -2.829 -24.495 1.00 58.00 294 ASN A O 1
ATOM 2498 N N . THR A 1 295 ? -5.712 -4.079 -25.889 1.00 58.50 295 THR A N 1
ATOM 2499 C CA . THR A 1 295 ? -4.418 -3.653 -25.311 1.00 58.50 295 THR A CA 1
ATOM 2500 C C . THR A 1 295 ? -3.913 -2.291 -25.853 1.00 58.50 295 THR A C 1
ATOM 2502 O O . THR A 1 295 ? -3.511 -1.446 -25.061 1.00 58.50 295 THR A O 1
ATOM 2505 N N . PRO A 1 296 ? -3.975 -1.992 -27.165 1.00 62.56 296 PRO A N 1
ATOM 2506 C CA . PRO A 1 296 ? -3.777 -0.659 -27.731 1.00 62.56 296 PRO A CA 1
ATOM 2507 C C . PRO A 1 296 ? -4.723 0.379 -27.141 1.00 62.56 296 PRO A C 1
ATOM 2509 O O . PRO A 1 296 ? -4.262 1.458 -26.787 1.00 62.56 296 PRO A O 1
ATOM 2512 N N . ASP A 1 297 ? -6.002 0.046 -26.963 1.00 68.44 297 ASP A N 1
ATOM 2513 C CA . ASP A 1 297 ? -6.955 0.966 -26.340 1.00 68.44 297 ASP A CA 1
ATOM 2514 C C . ASP A 1 297 ? -6.556 1.274 -24.885 1.00 68.44 297 ASP A C 1
ATOM 2516 O O . ASP A 1 297 ? -6.554 2.433 -24.473 1.00 68.44 297 ASP A O 1
ATOM 2520 N N . ARG A 1 298 ? -6.074 0.272 -24.131 1.00 70.56 298 ARG A N 1
ATOM 2521 C CA . ARG A 1 298 ? -5.579 0.451 -22.753 1.00 70.56 298 ARG A CA 1
ATOM 2522 C C . ARG A 1 298 ? -4.320 1.308 -22.654 1.00 70.56 298 ARG A C 1
ATOM 2524 O O . ARG A 1 298 ? -4.267 2.176 -21.782 1.00 70.56 298 ARG A O 1
ATOM 2531 N N . ILE A 1 299 ? -3.313 1.104 -23.508 1.00 78.56 299 ILE A N 1
ATOM 2532 C CA . ILE A 1 299 ? -2.107 1.947 -23.468 1.00 78.56 299 ILE A CA 1
ATOM 2533 C C . ILE A 1 299 ? -2.400 3.375 -23.942 1.00 78.56 299 ILE A C 1
ATOM 2535 O O . ILE A 1 299 ? -1.825 4.321 -23.407 1.00 78.56 299 ILE A O 1
ATOM 2539 N N . LEU A 1 300 ? -3.316 3.558 -24.899 1.00 79.31 300 LEU A N 1
ATOM 2540 C CA . LEU A 1 300 ? -3.761 4.882 -25.339 1.00 79.31 300 LEU A CA 1
ATOM 2541 C C . LEU A 1 300 ? -4.540 5.605 -24.232 1.00 79.31 300 LEU A C 1
ATOM 2543 O O . LEU A 1 300 ? -4.274 6.782 -23.975 1.00 79.31 300 LEU A O 1
ATOM 2547 N N . ASP A 1 301 ? -5.426 4.905 -23.522 1.00 78.19 301 ASP A N 1
ATOM 2548 C CA . ASP A 1 301 ? -6.112 5.432 -22.339 1.00 78.19 301 ASP A CA 1
ATOM 2549 C C . ASP A 1 301 ? -5.122 5.790 -21.225 1.00 78.19 301 ASP A C 1
ATOM 2551 O O . ASP A 1 301 ? -5.228 6.859 -20.618 1.00 78.19 301 ASP A O 1
ATOM 2555 N N . LEU A 1 302 ? -4.115 4.944 -20.979 1.00 77.38 302 LEU A N 1
ATOM 2556 C CA . LEU A 1 302 ? -3.057 5.222 -20.009 1.00 77.38 302 LEU A CA 1
ATOM 2557 C C . LEU A 1 302 ? -2.252 6.466 -20.403 1.00 77.38 302 LEU A C 1
ATOM 2559 O O . LEU A 1 302 ? -2.061 7.349 -19.573 1.00 77.38 302 LEU A O 1
ATOM 2563 N N . LEU A 1 303 ? -1.845 6.586 -21.670 1.00 80.25 303 LEU A N 1
ATOM 2564 C CA . LEU A 1 303 ? -1.151 7.766 -22.196 1.00 80.25 303 LEU A CA 1
ATOM 2565 C C . LEU A 1 303 ? -1.997 9.034 -22.040 1.00 80.25 303 LEU A C 1
ATOM 2567 O O . LEU A 1 303 ? -1.484 10.067 -21.612 1.00 80.25 303 LEU A O 1
ATOM 2571 N N . LYS A 1 304 ? -3.300 8.959 -22.325 1.00 80.62 304 LYS A N 1
ATOM 2572 C CA . LYS A 1 304 ? -4.232 10.077 -22.144 1.00 80.62 304 LYS A CA 1
ATOM 2573 C C . LYS A 1 304 ? -4.387 10.459 -20.670 1.00 80.62 304 LYS A C 1
ATOM 2575 O O . LYS A 1 304 ? -4.418 11.644 -20.343 1.00 80.62 304 LYS A O 1
ATOM 2580 N N . ASN A 1 305 ? -4.451 9.479 -19.771 1.00 74.19 305 ASN A N 1
ATOM 2581 C CA . ASN A 1 305 ? -4.497 9.716 -18.329 1.00 74.19 305 ASN A CA 1
ATOM 2582 C C . ASN A 1 305 ? -3.202 10.366 -17.827 1.00 74.19 305 ASN A C 1
ATOM 2584 O O . ASN A 1 305 ? -3.264 11.379 -17.133 1.00 74.19 305 ASN A O 1
ATOM 2588 N N . CYS A 1 306 ? -2.042 9.857 -18.246 1.00 76.62 306 CYS A N 1
ATOM 2589 C CA . CYS A 1 306 ? -0.733 10.446 -17.969 1.00 76.62 306 CYS A CA 1
ATOM 2590 C C . CYS A 1 306 ? -0.626 11.896 -18.484 1.00 76.62 306 CYS A C 1
ATOM 2592 O O . CYS A 1 306 ? -0.124 12.767 -17.774 1.00 76.62 306 CYS A O 1
ATOM 2594 N N . GLU A 1 307 ? -1.147 12.186 -19.681 1.00 75.69 307 GLU A N 1
ATOM 2595 C CA . GLU A 1 307 ? -1.178 13.538 -20.259 1.00 75.69 307 GLU A CA 1
ATOM 2596 C C . GLU A 1 307 ? -2.087 14.495 -19.471 1.00 75.69 307 GLU A C 1
ATOM 2598 O O . GLU A 1 307 ? -1.737 15.654 -19.247 1.00 75.69 307 GLU A O 1
ATOM 2603 N N . ASN A 1 308 ? -3.251 14.018 -19.027 1.00 66.75 308 ASN A N 1
ATOM 2604 C CA . ASN A 1 308 ? -4.191 14.814 -18.238 1.00 66.75 308 ASN A CA 1
ATOM 2605 C C . ASN A 1 308 ? -3.680 15.101 -16.823 1.00 66.75 308 ASN A C 1
ATOM 2607 O O . ASN A 1 308 ? -3.959 16.177 -16.296 1.00 66.75 308 ASN A O 1
ATOM 2611 N N . SER A 1 309 ? -2.954 14.160 -16.213 1.00 58.62 309 SER A N 1
ATOM 2612 C CA . SER A 1 309 ? -2.301 14.371 -14.918 1.00 58.62 309 SER A CA 1
ATOM 2613 C C . SER A 1 309 ? -1.214 15.441 -15.013 1.00 58.62 309 SER A C 1
ATOM 2615 O O . SER A 1 309 ? -1.177 16.323 -14.166 1.00 58.62 309 SER A O 1
ATOM 2617 N N . PHE A 1 310 ? -0.411 15.432 -16.082 1.00 57.84 310 PHE A N 1
ATOM 2618 C CA . PHE A 1 310 ? 0.632 16.438 -16.305 1.00 57.84 310 PHE A CA 1
ATOM 2619 C C . PHE A 1 310 ? 0.074 17.856 -16.485 1.00 57.84 310 PHE A C 1
ATOM 2621 O O . PHE A 1 310 ? 0.623 18.807 -15.956 1.00 57.84 310 PHE A O 1
ATOM 2628 N N . LYS A 1 311 ? -1.052 18.027 -17.191 1.00 52.16 311 LYS A N 1
ATOM 2629 C CA . LYS A 1 311 ? -1.672 19.357 -17.383 1.00 52.16 311 LYS A CA 1
ATOM 2630 C C . LYS A 1 311 ? -2.202 20.001 -16.092 1.00 52.16 311 LYS A C 1
ATOM 2632 O O . LYS A 1 311 ? -2.645 21.146 -16.143 1.00 52.16 311 LYS A O 1
ATOM 2637 N N . LYS A 1 312 ? -2.258 19.252 -14.987 1.00 46.16 312 LYS A N 1
ATOM 2638 C CA . LYS A 1 312 ? -2.720 19.728 -13.677 1.00 46.16 312 LYS A CA 1
ATOM 2639 C C . LYS A 1 312 ? -1.576 20.115 -12.732 1.00 46.16 312 LYS A C 1
ATOM 2641 O O . LYS A 1 312 ? -1.878 20.736 -11.715 1.00 46.16 312 LYS A O 1
ATOM 2646 N N . GLU A 1 313 ? -0.339 19.720 -13.036 1.00 44.59 313 GLU A N 1
ATOM 2647 C CA . GLU A 1 313 ? 0.886 20.123 -12.320 1.00 44.59 313 GLU A CA 1
ATOM 2648 C C . GLU A 1 313 ? 1.390 21.484 -12.816 1.00 44.59 313 GLU A C 1
ATOM 2650 O O . GLU A 1 313 ? 1.885 22.259 -11.967 1.00 44.59 313 GLU A O 1
#

Organism: Helicobacter pylori (strain India7) (NCBI:txid907238)

Sequence (313 aa):
MKYFDNKTLMQKLNQYFQKTNIIFKTERDIDLIEIFKNISSQFVNIDILETEFSRLFKNFLVLSAWIELDQNTFDTIVEICQEKIDKDILRNSYDSIGYFIAKQWNKFKMEIKTEIKFSILDHILFSFIRKLTENFEGNLIFLQGSCWMQNLLFILQQCNIEYHTELDLIQQALINTLIKKIMELPNDAQIFISNFLICDLFPITKNNDGVNQNVKKFLFNIWEKNQNRKTIQEDEAYLLLTYNMHRIGILNSEQYQKIFFELKNKYMNRETTKKFNNEQPIQDQLLKQAMQENTPDRILDLLKNCENSFKKE

Radius of gyration: 23.19 Å; chains: 1; bounding box: 52×41×73 Å

pLDDT: mean 77.62, std 16.3, range [33.53, 98.0]

Secondary structure (DSSP, 8-state):
-PPPPHHHHHHHHHHHTTTTT-----SSS--HHHHHHHHHHT--S-TTS--HHHHHHHHHHHHHTTSPPPHHHHHHHHHHHHHHHHTT--TTTHHHHHHHHHHHHHHHHHH--S---GGGHHHHHHHHHHHHHHSHHHHHTTTSS-THHHHHHHHHHHHHHHH-PPPPHHHHHHHHHHHHHHHTS-HHHHHHHIIIIIHHHTTGGGG-HHHHHHHHHHHHHHHHHT-S--SHHHHHHHHHHHHHHHHTTSS-HHHHHHHHHHHHHHHHT--------TTS-HHHHHHHHHHHHHHHHHHHHHHHHHHHHHTT-